Protein AF-A0AAD3CND1-F1 (afdb_monomer_lite)

Structure (mmCIF, N/CA/C/O backbone):
data_AF-A0AAD3CND1-F1
#
_entry.id   AF-A0AAD3CND1-F1
#
loop_
_atom_site.group_PDB
_atom_site.id
_atom_site.type_symbol
_atom_site.label_atom_id
_atom_site.label_alt_id
_atom_site.label_comp_id
_atom_site.label_asym_id
_atom_site.label_entity_id
_atom_site.label_seq_id
_atom_site.pdbx_PDB_ins_code
_atom_site.Cartn_x
_atom_site.Cartn_y
_atom_site.Cartn_z
_atom_site.occupancy
_atom_site.B_iso_or_equiv
_atom_site.auth_seq_id
_atom_site.auth_comp_id
_atom_site.auth_asym_id
_atom_site.auth_atom_id
_atom_site.pdbx_PDB_model_num
ATOM 1 N N . MET A 1 1 ? 19.844 -49.251 -27.988 1.00 46.94 1 MET A N 1
ATOM 2 C CA . MET A 1 1 ? 20.204 -47.955 -27.364 1.00 46.94 1 MET A CA 1
ATOM 3 C C . MET A 1 1 ? 20.723 -47.079 -28.499 1.00 46.94 1 MET A C 1
ATOM 5 O O . MET A 1 1 ? 21.615 -47.541 -29.181 1.00 46.94 1 MET A O 1
ATOM 9 N N . MET A 1 2 ? 20.175 -45.922 -28.856 1.00 39.72 2 MET A N 1
ATOM 10 C CA . MET A 1 2 ? 19.371 -44.959 -28.108 1.00 39.72 2 MET A CA 1
ATOM 11 C C . MET A 1 2 ? 18.283 -44.361 -29.015 1.00 39.72 2 MET A C 1
ATOM 13 O O . MET A 1 2 ? 18.534 -44.079 -30.182 1.00 39.72 2 MET A O 1
ATOM 17 N N . LEU A 1 3 ? 17.080 -44.184 -28.468 1.00 41.81 3 LEU A N 1
ATOM 18 C CA . LEU A 1 3 ? 16.028 -43.359 -29.059 1.00 41.81 3 LEU A CA 1
ATOM 19 C C . LEU A 1 3 ? 16.434 -41.897 -28.843 1.00 41.81 3 LEU A C 1
ATOM 21 O O . LEU A 1 3 ? 16.508 -41.459 -27.697 1.00 41.81 3 LEU A O 1
ATOM 25 N N . THR A 1 4 ? 16.716 -41.148 -29.905 1.00 45.75 4 THR A N 1
ATOM 26 C CA . THR A 1 4 ? 16.884 -39.695 -29.802 1.00 45.75 4 THR A CA 1
ATOM 27 C C . THR A 1 4 ? 15.494 -39.064 -29.705 1.00 45.75 4 THR A C 1
ATOM 29 O O . THR A 1 4 ? 14.694 -39.086 -30.639 1.00 45.75 4 THR A O 1
ATOM 32 N N . THR A 1 5 ? 15.148 -38.591 -28.512 1.00 45.66 5 THR A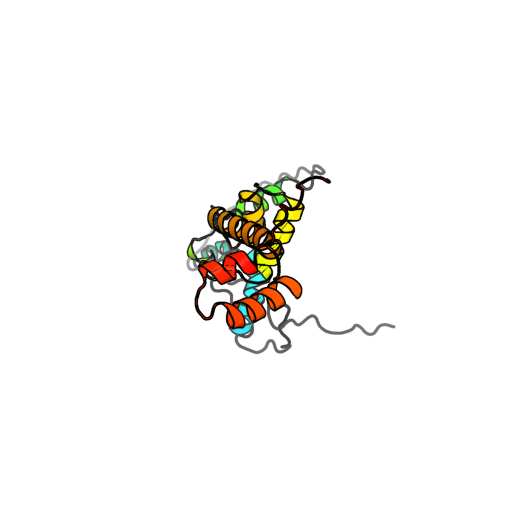 N 1
ATOM 33 C CA . THR A 1 5 ? 13.862 -37.960 -28.202 1.00 45.66 5 THR A CA 1
ATOM 34 C C . THR A 1 5 ? 13.741 -36.584 -28.871 1.00 45.66 5 THR A C 1
ATOM 36 O O . THR A 1 5 ? 14.704 -35.828 -28.931 1.00 45.66 5 THR A O 1
ATOM 39 N N . LYS A 1 6 ? 12.541 -36.292 -29.381 1.00 45.41 6 LYS A N 1
ATOM 40 C CA . LYS A 1 6 ? 12.131 -35.124 -30.181 1.00 45.41 6 LYS A CA 1
ATOM 41 C C . LYS A 1 6 ? 12.257 -33.751 -29.480 1.00 45.41 6 LYS A C 1
ATOM 43 O O . LYS A 1 6 ? 12.018 -33.662 -28.283 1.00 45.41 6 LYS A O 1
ATOM 48 N N . SER A 1 7 ? 12.348 -32.715 -30.333 1.00 51.03 7 SER A N 1
ATOM 49 C CA . SER A 1 7 ? 11.589 -31.440 -30.302 1.00 51.03 7 SER A CA 1
ATOM 50 C C . SER A 1 7 ? 12.088 -30.275 -29.433 1.00 51.03 7 SER A C 1
ATOM 52 O O . SER A 1 7 ? 11.617 -30.098 -28.314 1.00 51.03 7 SER A O 1
ATOM 54 N N . ASP A 1 8 ? 12.843 -29.362 -30.053 1.00 55.53 8 ASP A N 1
ATOM 55 C CA . ASP A 1 8 ? 12.935 -27.946 -29.645 1.00 55.53 8 ASP A CA 1
ATOM 56 C C . ASP A 1 8 ? 12.387 -26.994 -30.736 1.00 55.53 8 ASP A C 1
ATOM 58 O O . ASP A 1 8 ? 12.802 -25.840 -30.846 1.00 55.53 8 ASP A O 1
ATOM 62 N N . ASP A 1 9 ? 11.421 -27.452 -31.542 1.00 64.56 9 ASP A N 1
ATOM 63 C CA . ASP A 1 9 ? 10.745 -26.628 -32.556 1.00 64.56 9 ASP A CA 1
ATOM 64 C C . ASP A 1 9 ? 9.758 -25.658 -31.882 1.00 64.56 9 ASP A C 1
ATOM 66 O O . ASP A 1 9 ? 8.540 -25.850 -31.864 1.00 64.56 9 ASP A O 1
ATOM 70 N N . LYS A 1 10 ? 10.290 -24.612 -31.247 1.00 70.75 10 LYS A N 1
ATOM 71 C CA . LYS A 1 10 ? 9.479 -23.565 -30.618 1.00 70.75 10 LYS A CA 1
ATOM 72 C C . LYS A 1 10 ? 8.812 -22.698 -31.690 1.00 70.75 10 LYS A C 1
ATOM 74 O O . LYS A 1 10 ? 9.487 -22.088 -32.512 1.00 70.75 10 LYS A O 1
ATOM 79 N N . CYS A 1 11 ? 7.483 -22.570 -31.610 1.00 83.44 11 CYS A N 1
ATOM 80 C CA . CYS A 1 11 ? 6.643 -21.677 -32.429 1.00 83.44 11 CYS A CA 1
ATOM 81 C C . CYS A 1 11 ? 7.103 -20.210 -32.432 1.00 83.44 11 CYS A C 1
ATOM 83 O O . CYS A 1 11 ? 6.878 -19.492 -33.405 1.00 83.44 11 CYS A O 1
ATOM 85 N N . CYS A 1 12 ? 7.605 -19.721 -31.291 1.00 87.75 12 CYS A N 1
ATOM 86 C CA . CYS A 1 12 ? 7.894 -18.314 -31.047 1.00 87.75 12 CYS A CA 1
ATOM 87 C C . CYS A 1 12 ? 8.687 -18.091 -29.743 1.00 87.75 12 CYS A C 1
ATOM 89 O O . CYS A 1 12 ? 8.944 -19.036 -28.998 1.00 87.75 12 CYS A O 1
ATOM 91 N N . ASN A 1 13 ? 9.046 -16.837 -29.446 1.00 87.75 13 ASN A N 1
ATOM 92 C CA . ASN A 1 13 ? 9.842 -16.459 -28.272 1.00 87.75 13 ASN A CA 1
ATOM 93 C C . ASN A 1 13 ? 9.093 -16.565 -26.932 1.00 87.75 13 ASN A C 1
ATOM 95 O O . ASN A 1 13 ? 9.742 -16.685 -25.894 1.00 87.75 13 ASN A O 1
ATOM 99 N N . ASN A 1 14 ? 7.754 -16.598 -26.948 1.00 83.31 14 ASN A N 1
ATOM 100 C CA . ASN A 1 14 ? 6.962 -16.786 -25.735 1.00 83.31 14 ASN A CA 1
ATOM 101 C C . ASN A 1 14 ? 7.173 -18.189 -25.151 1.00 83.31 14 ASN A C 1
ATOM 103 O O . ASN A 1 14 ? 6.697 -19.178 -25.713 1.00 83.31 14 ASN A O 1
ATOM 107 N N . LYS A 1 15 ? 7.804 -18.265 -23.974 1.00 80.12 15 LYS A N 1
ATOM 108 C CA . LYS A 1 15 ? 8.068 -19.527 -23.254 1.00 80.12 15 LYS A CA 1
ATOM 109 C C . LYS A 1 15 ? 6.803 -20.294 -22.850 1.00 80.12 15 LYS A C 1
ATOM 111 O O . LYS A 1 15 ? 6.894 -21.479 -22.554 1.00 80.12 15 LYS A O 1
ATOM 116 N N . PHE A 1 16 ? 5.646 -19.634 -22.859 1.00 82.38 16 PHE A N 1
ATOM 117 C CA . PHE A 1 16 ? 4.340 -20.219 -22.549 1.00 82.38 16 PHE A CA 1
ATOM 118 C C . PHE A 1 16 ? 3.488 -20.476 -23.806 1.00 82.38 16 PHE A C 1
ATOM 120 O O . PHE A 1 16 ? 2.292 -20.750 -23.703 1.00 82.38 16 PHE A O 1
ATOM 127 N N . CYS A 1 17 ? 4.062 -20.351 -25.011 1.00 83.69 17 CYS A N 1
ATOM 128 C CA . CYS A 1 17 ? 3.380 -20.727 -26.249 1.00 83.69 17 CYS A CA 1
ATOM 129 C C . CYS A 1 17 ? 3.264 -22.252 -26.335 1.00 83.69 17 CYS A C 1
ATOM 131 O O . CYS A 1 17 ? 4.265 -22.954 -26.430 1.00 83.69 17 CYS A O 1
ATOM 133 N N . ASN A 1 18 ? 2.028 -22.750 -26.382 1.00 82.25 18 ASN A N 1
ATOM 134 C CA . ASN A 1 18 ? 1.728 -24.173 -26.577 1.00 82.25 18 ASN A CA 1
ATOM 135 C C . ASN A 1 18 ? 1.552 -24.554 -28.059 1.00 82.25 18 ASN A C 1
ATOM 137 O O . ASN A 1 18 ? 1.089 -25.652 -28.360 1.00 82.25 18 ASN A O 1
ATOM 141 N N . LYS A 1 19 ? 1.848 -23.642 -28.998 1.00 80.44 19 LYS A N 1
ATOM 142 C CA . LYS A 1 19 ? 1.794 -23.953 -30.431 1.00 80.44 19 LYS A CA 1
ATOM 143 C C . LYS A 1 19 ? 3.099 -24.624 -30.851 1.00 80.44 19 LYS A C 1
ATOM 145 O O . LYS A 1 19 ? 4.169 -24.249 -30.394 1.00 80.44 19 LYS A O 1
ATOM 150 N N . THR A 1 20 ? 3.001 -25.578 -31.761 1.00 74.44 20 THR A N 1
ATOM 151 C CA . THR A 1 20 ? 4.152 -26.269 -32.366 1.00 74.44 20 THR A CA 1
ATOM 152 C C . THR A 1 20 ? 4.232 -26.037 -33.875 1.00 74.44 20 THR A C 1
ATOM 154 O O . THR A 1 20 ? 5.170 -26.481 -34.523 1.00 74.44 20 THR A O 1
ATOM 157 N N . ASP A 1 21 ? 3.249 -25.330 -34.438 1.00 73.00 21 ASP A N 1
ATOM 158 C CA . ASP A 1 21 ? 3.180 -25.002 -35.857 1.00 73.00 21 ASP A CA 1
ATOM 159 C C . ASP A 1 21 ? 3.961 -23.713 -36.158 1.00 73.00 21 ASP A C 1
ATOM 161 O O . ASP A 1 21 ? 3.673 -22.649 -35.598 1.00 73.00 21 ASP A O 1
ATOM 165 N N . THR A 1 22 ? 4.956 -23.820 -37.040 1.00 69.25 22 THR A N 1
ATOM 166 C CA . THR A 1 22 ? 5.823 -22.725 -37.506 1.00 69.25 22 THR A CA 1
ATOM 167 C C . THR A 1 22 ? 5.409 -22.180 -38.877 1.00 69.25 22 THR A C 1
ATOM 169 O O . THR A 1 22 ? 6.046 -21.262 -39.386 1.00 69.25 22 THR A O 1
ATOM 172 N N . THR A 1 23 ? 4.332 -22.696 -39.483 1.00 69.38 23 THR A N 1
ATOM 173 C CA . THR A 1 23 ? 3.933 -22.354 -40.863 1.00 69.38 23 THR A CA 1
ATOM 174 C C . THR A 1 23 ? 3.114 -21.059 -40.994 1.00 69.38 23 THR A C 1
ATOM 176 O O . THR A 1 23 ? 2.797 -20.628 -42.102 1.00 69.38 23 THR A O 1
ATOM 179 N N . GLY A 1 24 ? 2.786 -20.402 -39.875 1.00 69.38 24 GLY A N 1
ATOM 180 C CA . GLY A 1 24 ? 1.960 -19.190 -39.832 1.00 69.38 24 GLY A CA 1
ATOM 181 C C . GLY A 1 24 ? 2.730 -17.864 -39.905 1.00 69.38 24 GLY A C 1
ATOM 182 O O . GLY A 1 24 ? 3.931 -17.787 -39.662 1.00 69.38 24 GLY A O 1
ATOM 183 N N . LYS A 1 25 ? 2.007 -16.768 -40.183 1.00 76.38 25 LYS A N 1
ATOM 184 C CA . LYS A 1 25 ? 2.560 -15.403 -40.147 1.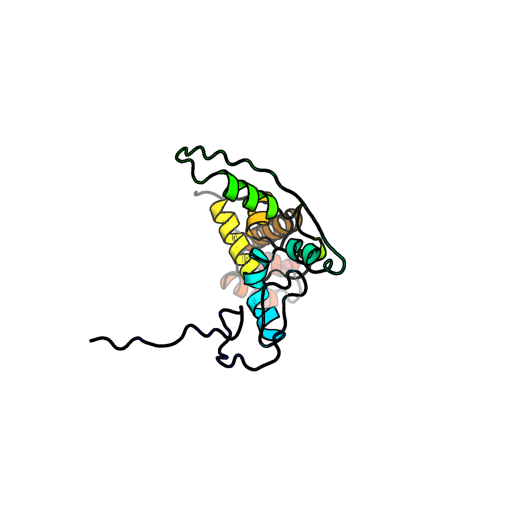00 76.38 25 LYS A CA 1
ATOM 185 C C . LYS A 1 25 ? 3.041 -15.053 -38.733 1.00 76.38 25 LYS A C 1
ATOM 187 O O . LYS A 1 25 ? 2.240 -14.988 -37.799 1.00 76.38 25 LYS A O 1
ATOM 192 N N . LEU A 1 26 ? 4.336 -14.775 -38.605 1.00 78.19 26 LEU A N 1
ATOM 193 C CA . LEU A 1 26 ? 4.966 -14.353 -37.358 1.00 78.19 26 LEU A CA 1
ATOM 194 C C . LEU A 1 26 ? 4.917 -12.828 -37.210 1.00 78.19 26 LEU A C 1
ATOM 196 O O . LEU A 1 26 ? 5.183 -12.073 -38.144 1.00 78.19 26 LEU A O 1
ATOM 200 N N . TRP A 1 27 ? 4.569 -12.386 -36.010 1.00 82.44 27 TRP A N 1
ATOM 201 C CA . TRP A 1 27 ? 4.626 -11.001 -35.560 1.00 82.44 27 TRP A CA 1
ATOM 202 C C . TRP A 1 27 ? 5.935 -10.789 -34.820 1.00 82.44 27 TRP A C 1
ATOM 204 O O . TRP A 1 27 ? 6.369 -11.681 -34.107 1.00 82.44 27 TRP A O 1
ATOM 214 N N . HIS A 1 28 ? 6.559 -9.626 -34.932 1.00 86.56 28 HIS A N 1
ATOM 215 C CA . HIS A 1 28 ? 7.784 -9.336 -34.192 1.00 86.56 28 HIS A CA 1
ATOM 216 C C . HIS A 1 28 ? 7.583 -8.185 -33.210 1.00 86.56 28 HIS A C 1
ATOM 218 O O . HIS A 1 28 ? 6.680 -7.355 -33.357 1.00 86.56 28 HIS A O 1
ATOM 224 N N . CYS A 1 29 ? 8.459 -8.111 -32.211 1.00 86.81 29 CYS A N 1
ATOM 225 C CA . CYS A 1 29 ? 8.534 -6.950 -31.337 1.00 86.81 29 CYS A CA 1
ATOM 226 C C . CYS A 1 29 ? 8.752 -5.685 -32.178 1.00 86.81 29 CYS A C 1
ATOM 228 O O . CYS A 1 29 ? 9.723 -5.596 -32.923 1.00 86.81 29 CYS A O 1
ATOM 230 N N . SER A 1 30 ? 7.870 -4.693 -32.058 1.00 80.69 30 SER A N 1
ATOM 231 C CA . SER A 1 30 ? 7.983 -3.427 -32.796 1.00 80.69 30 SER A CA 1
ATOM 232 C C . SER A 1 30 ? 9.170 -2.568 -32.346 1.00 80.69 30 SER A C 1
ATOM 234 O O . SER A 1 30 ? 9.580 -1.668 -33.072 1.00 80.69 30 SER A O 1
ATOM 236 N N . GLY A 1 31 ? 9.722 -2.839 -31.158 1.00 79.44 31 GLY A N 1
ATOM 237 C CA . GLY A 1 31 ? 10.884 -2.133 -30.623 1.00 79.44 31 GLY A CA 1
ATOM 238 C C . GLY A 1 31 ? 12.220 -2.679 -31.124 1.00 79.44 31 GLY A C 1
ATOM 239 O O . GLY A 1 31 ? 13.086 -1.896 -31.495 1.00 79.44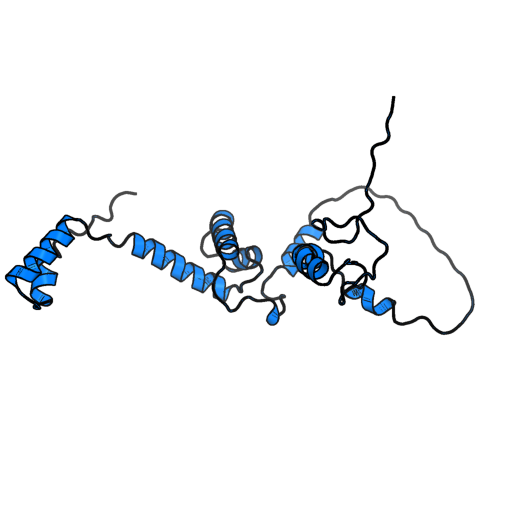 31 GLY A O 1
ATOM 240 N N . CYS A 1 32 ? 12.401 -4.003 -31.123 1.00 85.81 32 CYS A N 1
ATOM 241 C CA . CYS A 1 32 ? 13.697 -4.628 -31.416 1.00 85.81 32 CYS A CA 1
ATOM 242 C C . CYS A 1 32 ? 13.715 -5.509 -32.672 1.00 85.81 32 CYS A C 1
ATOM 244 O O . CYS A 1 32 ? 14.797 -5.867 -33.112 1.00 85.81 32 CYS A O 1
ATOM 246 N N . TYR A 1 33 ? 12.557 -5.887 -33.230 1.00 84.75 33 TYR A N 1
ATOM 247 C CA . TYR A 1 33 ? 12.390 -6.795 -34.382 1.00 84.75 33 TYR A CA 1
ATOM 248 C C . TYR A 1 33 ? 13.006 -8.206 -34.242 1.00 84.75 33 TYR A C 1
ATOM 250 O O . TYR A 1 33 ? 12.749 -9.057 -35.083 1.00 84.75 33 TYR A O 1
ATOM 258 N N . ASN A 1 34 ? 13.740 -8.494 -33.163 1.00 82.50 34 ASN A N 1
ATOM 259 C CA . ASN A 1 34 ? 14.479 -9.749 -32.971 1.00 82.50 34 ASN A CA 1
ATOM 260 C C . ASN A 1 34 ? 13.700 -10.853 -32.253 1.00 82.50 34 ASN A C 1
ATOM 262 O O . ASN A 1 34 ? 14.113 -12.011 -32.271 1.00 82.50 34 ASN A O 1
ATOM 266 N N . ALA A 1 35 ? 12.604 -10.501 -31.585 1.00 86.50 35 ALA A N 1
ATOM 267 C CA . ALA A 1 35 ? 11.710 -11.473 -30.972 1.00 86.50 35 ALA A CA 1
ATOM 268 C C . ALA A 1 35 ? 10.463 -11.647 -31.835 1.00 86.50 35 ALA A C 1
ATOM 270 O O . ALA A 1 35 ? 9.841 -10.654 -32.218 1.00 86.50 35 ALA A O 1
ATOM 271 N N . TRP A 1 36 ? 10.108 -12.904 -32.093 1.00 89.62 36 TRP A N 1
ATOM 272 C CA . TRP A 1 36 ? 9.048 -13.349 -32.990 1.00 89.62 36 TRP A CA 1
ATOM 273 C C . TRP A 1 36 ? 7.940 -14.037 -32.192 1.00 89.62 36 TRP A C 1
ATOM 275 O O . TRP A 1 36 ? 8.198 -14.717 -31.201 1.00 89.62 36 TRP A O 1
ATOM 285 N N . TYR A 1 37 ? 6.698 -13.880 -32.635 1.00 89.50 37 TYR A N 1
ATOM 286 C CA . TYR A 1 37 ? 5.475 -14.247 -31.932 1.00 89.50 37 TYR A CA 1
ATOM 287 C C . TYR A 1 37 ? 4.446 -14.789 -32.918 1.00 89.50 37 TYR A C 1
ATOM 289 O O . TYR A 1 37 ? 4.100 -14.143 -33.902 1.00 89.50 37 TYR A O 1
ATOM 297 N N . CYS A 1 38 ? 3.866 -15.950 -32.627 1.00 88.38 38 CYS A N 1
ATOM 298 C CA . CYS A 1 38 ? 2.806 -16.531 -33.457 1.00 88.38 38 CYS A CA 1
ATOM 299 C C . CYS A 1 38 ? 1.438 -15.828 -33.291 1.00 88.38 38 CYS A C 1
ATOM 301 O O . CYS A 1 38 ? 0.429 -16.295 -33.819 1.00 88.38 38 CYS A O 1
ATOM 303 N N . SER A 1 39 ? 1.362 -14.778 -32.463 1.00 85.81 39 SER A N 1
ATOM 304 C CA . SER A 1 39 ? 0.183 -13.930 -32.236 1.00 85.81 39 SER A CA 1
ATOM 305 C C . SER A 1 39 ? 0.562 -12.677 -31.441 1.00 85.81 39 SER A C 1
ATOM 307 O O . SER A 1 39 ? 1.556 -12.680 -30.711 1.00 85.81 39 SER A O 1
ATOM 309 N N . THR A 1 40 ? -0.277 -11.645 -31.505 1.00 80.69 40 THR A N 1
ATOM 310 C CA . THR A 1 40 ? -0.179 -10.459 -30.639 1.00 80.69 40 THR A CA 1
ATOM 311 C C . THR A 1 40 ? -0.296 -10.803 -29.153 1.00 80.69 40 THR A C 1
ATOM 313 O O . THR A 1 40 ? 0.318 -10.142 -28.322 1.00 80.69 40 THR A O 1
ATOM 316 N N . ASP A 1 41 ? -1.034 -11.856 -28.800 1.00 83.06 41 ASP A N 1
ATOM 317 C CA . ASP A 1 41 ? -1.171 -12.294 -27.406 1.00 83.06 41 ASP A CA 1
ATOM 318 C C . ASP A 1 41 ? 0.109 -12.958 -26.892 1.00 83.06 41 ASP A C 1
ATOM 320 O O . ASP A 1 41 ? 0.515 -12.726 -25.757 1.00 83.06 41 ASP A O 1
ATOM 324 N N . CYS A 1 42 ? 0.818 -13.707 -27.744 1.00 88.12 42 CYS A N 1
ATOM 325 C CA . CYS A 1 42 ? 2.135 -14.239 -27.389 1.00 88.12 42 CYS A CA 1
ATOM 326 C C . CYS A 1 42 ? 3.168 -13.129 -27.180 1.00 88.12 42 CYS A C 1
ATOM 328 O O . CYS A 1 42 ? 3.975 -13.239 -26.265 1.00 88.12 42 CYS A O 1
ATOM 330 N N . GLN A 1 43 ? 3.104 -12.050 -27.963 1.00 87.44 43 GLN A N 1
ATOM 331 C CA . GLN A 1 43 ? 3.946 -10.871 -27.753 1.00 87.44 43 GLN A CA 1
ATOM 332 C C . GLN A 1 43 ? 3.658 -10.193 -26.408 1.00 87.44 43 GLN A C 1
ATOM 334 O O . GLN A 1 43 ? 4.588 -9.824 -25.700 1.00 87.44 43 GLN A O 1
ATOM 339 N N . LYS A 1 44 ? 2.380 -10.032 -26.042 1.00 82.75 44 LYS A N 1
ATOM 340 C CA . LYS A 1 44 ? 1.978 -9.412 -24.769 1.00 82.75 44 LYS A CA 1
ATOM 341 C C . LYS A 1 44 ? 2.351 -10.265 -23.560 1.00 82.75 44 LYS A C 1
ATOM 343 O O . LYS A 1 44 ? 2.820 -9.725 -22.566 1.00 82.75 44 LYS A O 1
ATOM 348 N N . ASN A 1 45 ? 2.162 -11.578 -23.650 1.00 81.06 45 ASN A N 1
ATOM 349 C CA . ASN A 1 45 ? 2.461 -12.489 -22.547 1.00 81.06 45 ASN A CA 1
ATOM 350 C C . ASN A 1 45 ? 3.968 -12.648 -22.332 1.00 81.06 45 ASN A C 1
ATOM 352 O O . ASN A 1 45 ? 4.423 -12.681 -21.192 1.00 81.06 45 ASN A O 1
ATOM 356 N N . ASP A 1 46 ? 4.750 -12.692 -23.412 1.00 83.81 46 ASP A N 1
ATOM 357 C CA . ASP A 1 46 ? 6.208 -12.722 -23.305 1.00 83.81 46 ASP A CA 1
ATOM 358 C C . ASP A 1 46 ? 6.794 -11.361 -22.917 1.00 83.81 46 ASP A C 1
ATOM 360 O O . ASP A 1 46 ? 7.902 -11.310 -22.395 1.00 83.81 46 ASP A O 1
ATOM 364 N N . TRP A 1 47 ? 6.059 -10.255 -23.114 1.00 79.06 47 TRP A N 1
ATOM 365 C CA . TRP A 1 47 ? 6.549 -8.889 -22.892 1.00 79.06 47 TRP A CA 1
ATOM 366 C C . TRP A 1 47 ? 7.200 -8.698 -21.522 1.00 79.06 47 TRP A C 1
ATOM 368 O O . TRP A 1 47 ? 8.252 -8.072 -21.437 1.00 79.06 47 TRP A O 1
ATOM 378 N N . TYR A 1 48 ? 6.626 -9.281 -20.468 1.00 68.75 48 TYR A N 1
ATOM 379 C CA . TYR A 1 48 ? 7.168 -9.185 -19.112 1.00 68.75 48 TYR A CA 1
ATOM 380 C C . TYR A 1 48 ? 8.613 -9.710 -19.011 1.00 68.75 48 TYR A C 1
ATOM 382 O O . TYR A 1 48 ? 9.445 -9.110 -18.334 1.00 68.75 48 TYR A O 1
ATOM 390 N N . TYR A 1 49 ? 8.931 -10.787 -19.733 1.00 73.00 49 TYR A N 1
ATOM 391 C CA . TYR A 1 49 ? 10.258 -11.408 -19.748 1.00 73.00 49 TYR A CA 1
ATOM 392 C C . TYR A 1 49 ? 11.148 -10.852 -20.863 1.00 73.00 49 TYR A C 1
ATOM 394 O O . TYR A 1 49 ? 12.342 -10.631 -20.661 1.00 73.00 49 TYR A O 1
ATOM 402 N N . HIS A 1 50 ? 10.566 -10.584 -22.031 1.00 82.81 50 HIS A N 1
ATOM 403 C CA . HIS A 1 50 ? 11.256 -10.007 -23.173 1.00 82.81 50 HIS A CA 1
ATOM 404 C C . HIS A 1 50 ? 11.759 -8.592 -22.884 1.00 82.81 50 HIS A C 1
ATOM 406 O O . HIS A 1 50 ? 12.842 -8.241 -23.337 1.00 82.81 50 HIS A O 1
ATOM 412 N N . MET A 1 51 ? 11.025 -7.786 -22.107 1.00 74.12 51 MET A N 1
ATOM 413 C CA . MET A 1 51 ? 11.387 -6.399 -21.789 1.00 74.12 51 MET A CA 1
ATOM 414 C C . MET A 1 51 ? 12.807 -6.271 -21.217 1.00 74.12 51 MET A C 1
ATOM 416 O O . MET A 1 51 ? 13.499 -5.310 -21.539 1.00 74.12 51 MET A O 1
ATOM 420 N N . CYS A 1 52 ? 13.270 -7.253 -20.439 1.00 61.72 52 CYS A N 1
ATOM 421 C CA . CYS A 1 52 ? 14.609 -7.257 -19.842 1.00 61.72 52 CYS A CA 1
ATOM 422 C C . CYS A 1 52 ? 15.742 -7.519 -20.850 1.00 61.72 52 CYS A C 1
ATOM 424 O O . CYS A 1 52 ? 16.896 -7.228 -20.556 1.00 61.72 52 CYS A O 1
ATOM 426 N N . VAL A 1 53 ? 15.424 -8.061 -22.027 1.00 72.81 53 VAL A N 1
ATOM 427 C CA . VAL A 1 53 ? 16.383 -8.386 -23.101 1.00 72.81 53 VAL A CA 1
ATOM 428 C C . VAL A 1 53 ? 16.041 -7.685 -24.423 1.00 72.81 53 VAL A C 1
ATOM 430 O O . VAL A 1 53 ? 16.663 -7.937 -25.454 1.00 72.81 53 VAL A O 1
ATOM 433 N N . CYS A 1 54 ? 15.031 -6.810 -24.417 1.00 79.56 54 CYS A N 1
ATOM 434 C CA . CYS A 1 54 ? 14.550 -6.090 -25.588 1.00 79.56 54 CYS A CA 1
ATOM 435 C C . CYS A 1 54 ? 15.476 -4.907 -25.886 1.00 79.56 54 CYS A C 1
ATOM 437 O O . CYS A 1 54 ? 15.244 -3.784 -25.435 1.00 79.56 54 CYS A O 1
ATOM 439 N N . ASP A 1 55 ? 16.529 -5.151 -26.665 1.00 74.12 55 ASP A N 1
ATOM 440 C CA . ASP A 1 55 ? 17.416 -4.083 -27.118 1.00 74.12 55 ASP A CA 1
ATOM 441 C C . ASP A 1 55 ? 16.819 -3.348 -28.330 1.00 74.12 55 ASP A C 1
ATOM 443 O O . ASP A 1 55 ? 16.922 -3.779 -29.483 1.00 74.12 55 ASP A O 1
ATOM 447 N N . LYS A 1 56 ? 16.177 -2.203 -28.069 1.00 64.06 56 LYS A N 1
ATOM 448 C CA . LYS A 1 56 ? 15.619 -1.321 -29.109 1.00 64.06 56 LYS A CA 1
ATOM 449 C C . LYS A 1 56 ? 16.691 -0.755 -30.057 1.00 64.06 56 LYS A C 1
ATOM 451 O O . LYS A 1 56 ? 16.335 -0.254 -31.127 1.00 64.06 56 LYS A O 1
ATOM 456 N N . LYS A 1 57 ? 17.987 -0.834 -29.712 1.00 52.12 57 LYS A N 1
ATOM 457 C CA . LYS A 1 57 ? 19.086 -0.276 -30.521 1.00 52.12 57 LYS A CA 1
ATOM 458 C C . LYS A 1 57 ? 19.364 -1.052 -31.810 1.00 52.12 57 LYS A C 1
ATOM 460 O O . LYS A 1 57 ? 20.006 -0.507 -32.702 1.00 52.12 57 LYS A O 1
ATOM 465 N N . LEU A 1 58 ? 18.826 -2.265 -31.966 1.00 52.44 58 LEU A N 1
ATOM 466 C CA . LEU A 1 58 ? 18.960 -3.045 -33.204 1.00 52.44 58 LEU A CA 1
ATOM 467 C C . LEU A 1 58 ? 17.984 -2.606 -34.314 1.00 52.44 58 LEU A C 1
ATOM 469 O O . LEU A 1 58 ? 18.198 -2.940 -35.477 1.00 52.44 58 LEU A O 1
ATOM 473 N N . SER A 1 59 ? 16.967 -1.791 -34.003 1.00 49.47 59 SER A N 1
ATOM 474 C CA . SER A 1 59 ? 16.023 -1.283 -35.017 1.00 49.47 59 SER A CA 1
ATOM 475 C C . SER A 1 59 ? 16.605 -0.201 -35.936 1.00 49.47 59 SER A C 1
ATOM 477 O O . SER A 1 59 ? 16.102 -0.014 -37.044 1.00 49.47 59 SER A O 1
ATOM 479 N N . ASN A 1 60 ? 17.688 0.470 -35.528 1.00 43.00 60 ASN A N 1
ATOM 480 C CA . ASN A 1 60 ? 18.308 1.522 -36.338 1.00 43.00 60 ASN A CA 1
ATOM 481 C C . ASN A 1 60 ? 19.261 0.991 -37.419 1.00 43.00 60 ASN A C 1
ATOM 483 O O . ASN A 1 60 ? 19.593 1.742 -38.324 1.00 43.00 60 ASN A O 1
ATOM 487 N N . ASN A 1 61 ? 19.647 -0.290 -37.383 1.00 41.88 61 ASN A N 1
ATOM 488 C CA . ASN A 1 61 ? 20.550 -0.878 -38.384 1.00 41.88 61 ASN A CA 1
ATOM 489 C C . ASN A 1 61 ? 19.847 -1.756 -39.433 1.00 41.88 61 ASN A C 1
ATOM 491 O O . ASN A 1 61 ? 20.507 -2.293 -40.313 1.00 41.88 61 ASN A O 1
ATOM 495 N N . PHE A 1 62 ? 18.517 -1.889 -39.389 1.00 41.62 62 PHE A N 1
ATOM 496 C CA . PHE A 1 62 ? 17.754 -2.643 -40.400 1.00 41.62 62 PHE A CA 1
ATOM 497 C C . PHE A 1 62 ? 17.016 -1.758 -41.417 1.00 41.62 62 PHE A C 1
ATOM 499 O O . PHE A 1 62 ? 16.265 -2.269 -42.246 1.00 41.62 62 PHE A O 1
ATOM 506 N N . LYS A 1 63 ? 17.223 -0.433 -41.376 1.00 40.31 63 LYS A N 1
ATOM 507 C CA . LYS A 1 63 ? 16.619 0.520 -42.323 1.00 40.31 63 LYS A CA 1
ATOM 508 C C . LYS A 1 63 ? 17.587 1.176 -43.306 1.00 40.31 63 LYS A C 1
ATOM 510 O O . LYS A 1 63 ? 17.154 2.058 -44.036 1.00 40.31 63 LYS A O 1
ATOM 515 N N . GLU A 1 64 ? 18.828 0.715 -43.412 1.00 35.47 64 GLU A N 1
ATOM 516 C CA . GLU A 1 64 ? 19.733 1.171 -44.470 1.00 35.47 64 GLU A CA 1
ATOM 517 C C . GLU A 1 64 ? 20.504 -0.009 -45.055 1.00 35.47 64 GLU A C 1
ATOM 519 O O . GLU A 1 64 ? 21.527 -0.434 -44.538 1.00 35.47 64 GLU A O 1
ATOM 524 N N . ASN A 1 65 ? 19.976 -0.557 -46.147 1.00 32.03 65 ASN A N 1
ATOM 525 C CA . ASN A 1 65 ? 20.797 -1.129 -47.203 1.00 32.03 65 ASN A CA 1
ATOM 526 C C . ASN A 1 65 ? 20.028 -1.019 -48.516 1.00 32.03 65 ASN A C 1
ATOM 528 O O . ASN A 1 65 ? 19.159 -1.834 -48.808 1.00 32.03 65 ASN A O 1
ATOM 532 N N . ASN A 1 66 ? 20.351 0.019 -49.282 1.00 32.84 66 ASN A N 1
ATOM 533 C CA . ASN A 1 66 ? 20.255 0.016 -50.737 1.00 32.84 66 ASN A CA 1
ATOM 534 C C . ASN A 1 66 ? 21.240 1.058 -51.286 1.00 32.84 66 ASN A C 1
ATOM 536 O O . ASN A 1 66 ? 20.923 2.244 -51.310 1.00 32.84 66 ASN A O 1
ATOM 540 N N . GLY A 1 67 ? 22.412 0.601 -51.746 1.00 28.56 67 GLY A N 1
ATOM 541 C CA . GLY A 1 67 ? 23.241 1.369 -52.682 1.00 28.56 67 GLY A CA 1
ATOM 542 C C . GLY A 1 67 ? 24.763 1.277 -52.518 1.00 28.56 67 GLY A C 1
ATOM 543 O O . GLY A 1 67 ? 25.360 2.193 -51.981 1.00 28.56 67 GLY A O 1
ATOM 544 N N . ASN A 1 68 ? 25.348 0.239 -53.127 1.00 26.67 68 ASN A N 1
ATOM 545 C CA . ASN A 1 68 ? 26.617 0.234 -53.880 1.00 26.67 68 ASN A CA 1
ATOM 546 C C . ASN A 1 68 ? 28.019 0.349 -53.214 1.00 26.67 68 ASN A C 1
ATOM 548 O O . ASN A 1 68 ? 28.440 1.401 -52.757 1.00 26.67 68 ASN A O 1
ATOM 552 N N . THR A 1 69 ? 28.752 -0.770 -53.364 1.00 29.17 69 THR A N 1
ATOM 553 C CA . THR A 1 69 ? 30.102 -0.962 -53.963 1.00 29.17 69 THR A CA 1
ATOM 554 C C . THR A 1 69 ? 31.370 -0.298 -53.400 1.00 29.17 69 THR A C 1
ATOM 556 O O . THR A 1 69 ? 31.531 0.913 -53.437 1.00 29.17 69 THR A O 1
ATOM 559 N N . GLU A 1 70 ? 32.325 -1.207 -53.139 1.00 29.55 70 GLU A N 1
ATOM 560 C CA . GLU A 1 70 ? 33.767 -1.174 -53.458 1.00 29.55 70 GLU A CA 1
ATOM 561 C C . GLU A 1 70 ? 34.807 -0.658 -52.433 1.00 29.55 70 GLU A C 1
ATOM 563 O O . GLU A 1 70 ? 34.867 0.504 -52.058 1.00 29.55 70 GLU A O 1
ATOM 568 N N . GLU A 1 71 ? 35.692 -1.616 -52.114 1.00 26.56 71 GLU A N 1
ATOM 569 C CA . GLU A 1 71 ? 37.145 -1.538 -51.898 1.00 26.56 71 GLU A CA 1
ATOM 570 C C . GLU A 1 71 ? 37.797 -1.218 -50.531 1.00 26.56 71 GLU A C 1
ATOM 572 O O . GLU A 1 71 ? 37.632 -0.179 -49.906 1.00 26.56 71 GLU A O 1
ATOM 577 N N . ALA A 1 72 ? 38.709 -2.153 -50.214 1.00 28.30 72 ALA A N 1
ATOM 578 C CA . ALA A 1 72 ? 40.025 -1.994 -49.594 1.00 28.30 72 ALA A CA 1
ATOM 579 C C . ALA A 1 72 ? 40.164 -1.959 -48.053 1.00 28.30 72 ALA A C 1
ATOM 581 O O . ALA A 1 72 ? 40.122 -0.930 -47.393 1.00 28.30 72 ALA A O 1
ATOM 582 N N . SER A 1 73 ? 40.498 -3.144 -47.524 1.00 32.84 73 SER A N 1
ATOM 583 C CA . SER A 1 73 ? 41.799 -3.454 -46.897 1.00 32.84 73 SER A CA 1
ATOM 584 C C . SER A 1 73 ? 42.378 -2.494 -45.840 1.00 32.84 73 SER A C 1
ATOM 586 O O . SER A 1 73 ? 42.962 -1.482 -46.198 1.00 32.84 73 SER A O 1
ATOM 588 N N . GLN A 1 74 ? 42.436 -2.926 -44.569 1.00 31.23 74 GLN A N 1
ATOM 589 C CA . GLN A 1 74 ? 43.691 -3.311 -43.874 1.00 31.23 74 GLN A CA 1
ATOM 590 C C . GLN A 1 74 ? 43.512 -3.538 -42.356 1.00 31.23 74 GLN A C 1
ATOM 592 O O . GLN A 1 74 ? 43.198 -2.634 -41.594 1.00 31.23 74 GLN A O 1
ATOM 597 N N . SER A 1 75 ? 43.789 -4.785 -41.957 1.00 31.12 75 SER A N 1
ATOM 598 C CA . SER A 1 75 ? 44.419 -5.292 -40.721 1.00 31.12 75 SER A CA 1
ATOM 599 C C . SER A 1 75 ? 44.587 -4.377 -39.490 1.00 31.12 75 SER A C 1
ATOM 601 O O . SER A 1 75 ? 45.253 -3.344 -39.577 1.00 31.12 75 SER A O 1
ATOM 603 N N . LYS A 1 76 ? 44.281 -4.917 -38.299 1.00 36.19 76 LYS A N 1
ATOM 604 C CA . LYS A 1 76 ? 45.305 -5.503 -37.402 1.00 36.19 76 LYS A CA 1
ATOM 605 C C . LYS A 1 76 ? 44.679 -6.155 -36.167 1.00 36.19 76 LYS A C 1
ATOM 607 O O . LYS A 1 76 ? 44.067 -5.497 -35.334 1.00 36.19 76 LYS A O 1
ATOM 612 N N . GLU A 1 77 ? 44.901 -7.460 -36.075 1.00 34.31 77 GLU A N 1
ATOM 613 C CA . GLU A 1 77 ? 44.849 -8.253 -34.854 1.00 34.31 77 GLU A CA 1
ATOM 614 C C . GLU A 1 77 ? 45.928 -7.779 -33.875 1.00 34.31 77 GLU A C 1
ATOM 616 O O . GLU A 1 77 ? 47.085 -7.612 -34.261 1.00 34.31 77 GLU A O 1
ATOM 621 N N . THR A 1 78 ? 45.578 -7.680 -32.596 1.00 26.97 78 THR A N 1
ATOM 622 C CA . THR A 1 78 ? 46.476 -8.075 -31.508 1.00 26.97 78 THR A CA 1
ATOM 623 C C . THR A 1 78 ? 45.651 -8.761 -30.422 1.00 26.97 78 THR A C 1
ATOM 625 O O . THR A 1 78 ? 44.941 -8.126 -29.647 1.00 26.97 78 THR A O 1
ATOM 628 N N . ASN A 1 79 ? 45.753 -10.090 -30.370 1.00 31.06 79 ASN A N 1
ATOM 629 C CA . ASN A 1 79 ? 45.374 -10.861 -29.194 1.00 31.06 79 ASN A CA 1
ATOM 630 C C . ASN A 1 79 ? 46.357 -10.542 -28.065 1.00 31.06 79 ASN A C 1
ATOM 632 O O . ASN A 1 79 ? 47.573 -10.628 -28.247 1.00 31.06 79 ASN A O 1
ATOM 636 N N . LYS A 1 80 ? 45.827 -10.233 -26.884 1.00 33.75 80 LYS A N 1
ATOM 637 C CA . LYS A 1 80 ? 46.542 -10.436 -25.629 1.00 33.75 80 LYS A CA 1
ATOM 638 C C . LYS A 1 80 ? 45.565 -11.058 -24.643 1.00 33.75 80 LYS A C 1
ATOM 640 O O . LYS A 1 80 ? 44.616 -10.414 -24.208 1.00 33.75 80 LYS A O 1
ATOM 645 N N . GLU A 1 81 ? 45.773 -12.342 -24.388 1.00 35.75 81 GLU A N 1
ATOM 646 C CA . GLU A 1 81 ? 45.147 -13.063 -23.290 1.00 35.75 81 GLU A CA 1
ATOM 647 C C . GLU A 1 81 ? 45.570 -12.404 -21.975 1.00 35.75 81 GLU A C 1
ATOM 649 O O . GLU A 1 81 ? 46.761 -12.176 -21.765 1.00 35.75 81 GLU A O 1
ATOM 654 N N . ASP A 1 82 ? 44.613 -12.111 -21.094 1.00 30.48 82 ASP A N 1
ATOM 655 C CA . ASP A 1 82 ? 44.891 -12.128 -19.663 1.00 30.48 82 ASP A CA 1
ATOM 656 C C . ASP A 1 82 ? 43.632 -12.426 -18.841 1.00 30.48 82 ASP A C 1
ATOM 658 O O . ASP A 1 82 ? 42.506 -12.035 -19.155 1.00 30.48 82 ASP A O 1
ATOM 662 N N . VAL A 1 83 ? 43.869 -13.206 -17.798 1.00 36.78 83 VAL A N 1
ATOM 663 C CA . VAL A 1 83 ? 42.920 -13.957 -16.981 1.00 36.78 83 VAL A CA 1
ATOM 664 C C . VAL A 1 83 ? 42.221 -13.071 -15.938 1.00 36.78 83 VAL A C 1
ATOM 666 O O . VAL A 1 83 ? 42.870 -12.408 -15.140 1.00 36.78 83 VAL A O 1
ATOM 669 N N . GLY A 1 84 ? 40.885 -13.165 -15.881 1.00 37.50 84 GLY A N 1
ATOM 670 C CA . GLY A 1 84 ? 40.072 -13.110 -14.656 1.00 37.50 84 GLY A CA 1
ATOM 671 C C . GLY A 1 84 ? 39.908 -11.776 -13.906 1.00 37.50 84 GLY A C 1
ATOM 672 O O . GLY A 1 84 ? 40.760 -11.387 -13.114 1.00 37.50 84 GLY A O 1
ATOM 673 N N . LYS A 1 85 ? 38.700 -11.193 -13.975 1.00 33.06 85 LYS A N 1
ATOM 674 C CA . LYS A 1 85 ? 38.009 -10.609 -12.803 1.00 33.06 85 LYS A CA 1
ATOM 675 C C . LYS A 1 85 ? 36.505 -10.481 -13.057 1.00 33.06 85 LYS A C 1
ATOM 677 O O . LYS A 1 85 ? 36.037 -9.683 -13.856 1.00 33.06 85 LYS A O 1
ATOM 682 N N . THR A 1 86 ? 35.772 -11.345 -12.373 1.00 41.47 86 THR A N 1
ATOM 683 C CA . THR A 1 86 ? 34.328 -11.563 -12.414 1.00 41.47 86 THR A CA 1
ATOM 684 C C . THR A 1 86 ? 33.586 -10.641 -11.443 1.00 41.47 86 THR A C 1
ATOM 686 O O . THR A 1 86 ? 34.026 -10.469 -10.308 1.00 41.47 86 THR A O 1
ATOM 689 N N . GLY A 1 87 ? 32.409 -10.151 -11.844 1.00 43.88 87 GLY A N 1
ATOM 690 C CA . GLY A 1 87 ? 31.258 -10.022 -10.936 1.00 43.88 87 GLY A CA 1
ATOM 691 C C . GLY A 1 87 ? 30.704 -8.625 -10.647 1.00 43.88 87 GLY A C 1
ATOM 692 O O . GLY A 1 87 ? 29.500 -8.495 -10.505 1.00 43.88 87 GLY A O 1
ATOM 693 N N . THR A 1 88 ? 31.507 -7.562 -10.584 1.00 46.00 88 THR A N 1
ATOM 694 C CA . THR A 1 88 ? 31.058 -6.337 -9.880 1.00 46.00 88 THR A CA 1
ATOM 695 C C . THR A 1 88 ? 30.534 -5.202 -10.766 1.00 46.00 88 THR A C 1
ATOM 697 O O . THR A 1 88 ? 29.852 -4.306 -10.271 1.00 46.00 88 THR A O 1
ATOM 700 N N . GLU A 1 89 ? 30.818 -5.206 -12.069 1.00 43.94 89 GLU A N 1
ATOM 701 C CA . GLU A 1 89 ? 30.510 -4.061 -12.943 1.00 43.94 89 GLU A CA 1
ATOM 702 C C . GLU A 1 89 ? 29.150 -4.183 -13.657 1.00 43.94 89 GLU A C 1
ATOM 704 O O . GLU A 1 89 ? 28.448 -3.185 -13.829 1.00 43.94 89 GLU A O 1
ATOM 709 N N . LEU A 1 90 ? 28.716 -5.411 -13.969 1.00 45.97 90 LEU A N 1
ATOM 710 C CA . LEU A 1 90 ? 27.399 -5.680 -14.563 1.00 45.97 90 LEU A CA 1
ATOM 711 C C . LEU A 1 90 ? 26.259 -5.519 -13.542 1.00 45.97 90 LEU A C 1
ATOM 713 O O . LEU A 1 90 ? 25.256 -4.876 -13.851 1.00 45.97 90 LEU A O 1
ATOM 717 N N . GLU A 1 91 ? 26.449 -5.984 -12.303 1.00 49.28 91 GLU A N 1
ATOM 718 C CA . GLU A 1 91 ? 25.471 -5.807 -11.215 1.00 49.28 91 GLU A CA 1
ATOM 719 C C . GLU A 1 91 ? 25.257 -4.323 -10.871 1.00 49.28 91 GLU A C 1
ATOM 721 O O . GLU A 1 91 ? 24.143 -3.883 -10.577 1.00 49.28 91 GLU A O 1
ATOM 726 N N . ASN A 1 92 ? 26.315 -3.513 -10.961 1.00 47.00 92 ASN A N 1
ATOM 727 C CA . ASN A 1 92 ? 26.264 -2.084 -10.657 1.00 47.00 92 ASN A CA 1
ATOM 728 C C . ASN A 1 92 ? 25.579 -1.269 -11.773 1.00 47.00 92 ASN A C 1
ATOM 730 O O . ASN A 1 92 ? 24.925 -0.259 -11.503 1.00 47.00 92 ASN A O 1
ATOM 734 N N . TYR A 1 93 ? 25.682 -1.716 -13.027 1.00 50.03 93 TYR A N 1
ATOM 735 C CA . TYR A 1 93 ? 24.975 -1.124 -14.165 1.00 50.03 93 TYR A CA 1
ATOM 736 C C . TYR A 1 93 ? 23.471 -1.431 -14.126 1.00 50.03 93 TYR A C 1
ATOM 738 O O . TYR A 1 93 ? 22.648 -0.522 -14.270 1.00 50.03 93 TYR A O 1
ATOM 746 N N . GLU A 1 94 ? 23.106 -2.680 -13.837 1.00 48.78 94 GLU A N 1
ATOM 747 C CA . GLU A 1 94 ? 21.715 -3.129 -13.732 1.00 48.78 94 GLU A CA 1
ATOM 748 C C . GLU A 1 94 ? 20.980 -2.420 -12.578 1.00 48.78 94 GLU A C 1
ATOM 750 O O . GLU A 1 94 ? 19.872 -1.909 -12.749 1.00 48.78 94 GLU A O 1
ATOM 755 N N . SER A 1 95 ? 21.655 -2.230 -11.438 1.00 54.00 95 SER A N 1
ATOM 756 C CA . SER A 1 95 ? 21.131 -1.462 -10.297 1.00 54.00 95 SER A CA 1
ATOM 757 C C . SER A 1 95 ? 20.908 0.031 -10.612 1.00 54.00 95 SER A C 1
ATOM 759 O O . SER A 1 95 ? 20.011 0.671 -10.056 1.00 54.00 95 SER A O 1
ATOM 761 N N . LYS A 1 96 ? 21.685 0.607 -11.543 1.00 55.41 96 LYS A N 1
ATOM 762 C CA . LYS A 1 96 ? 21.575 2.017 -11.973 1.00 55.41 96 LYS A CA 1
ATOM 763 C C . LYS A 1 96 ? 20.399 2.256 -12.928 1.00 55.41 96 LYS A C 1
ATOM 765 O O . LYS A 1 96 ? 19.763 3.315 -12.867 1.00 55.41 96 LYS A O 1
ATOM 770 N N . LEU A 1 97 ? 20.092 1.276 -13.780 1.00 53.12 97 LEU A N 1
ATOM 771 C CA . LEU A 1 97 ? 18.961 1.309 -14.716 1.00 53.12 97 LEU A CA 1
ATOM 772 C C . LEU A 1 97 ? 17.602 1.077 -14.035 1.00 53.12 97 LEU A C 1
ATOM 774 O O . LEU A 1 97 ? 16.579 1.503 -14.559 1.00 53.12 97 LEU A O 1
ATOM 778 N N . LEU A 1 98 ? 17.590 0.461 -12.850 1.00 54.03 98 LEU A N 1
ATOM 779 C CA . LEU A 1 98 ? 16.378 0.111 -12.096 1.00 54.03 98 LEU A CA 1
ATOM 780 C C . LEU A 1 98 ? 15.956 1.156 -11.057 1.00 54.03 98 LEU A C 1
ATOM 782 O O . LEU A 1 98 ? 15.097 0.899 -10.214 1.00 54.03 98 LEU A O 1
ATOM 786 N N . THR A 1 99 ? 16.546 2.350 -11.095 1.00 56.19 99 THR A N 1
ATOM 787 C CA . THR A 1 99 ? 16.100 3.438 -10.222 1.00 56.19 99 THR A CA 1
ATOM 788 C C . THR A 1 99 ? 14.841 4.092 -10.802 1.00 56.19 99 THR A C 1
ATOM 790 O O . THR A 1 99 ? 14.859 4.481 -11.970 1.00 56.19 99 THR A O 1
ATOM 793 N N . PRO A 1 100 ? 13.769 4.315 -10.014 1.00 57.94 100 PRO A N 1
ATOM 794 C CA . PRO A 1 100 ? 12.545 4.969 -10.500 1.00 57.94 100 PRO A CA 1
ATOM 795 C C . PRO A 1 100 ? 12.760 6.381 -11.066 1.00 57.94 100 PRO A C 1
ATOM 797 O O . PRO A 1 100 ? 11.870 6.932 -11.699 1.00 57.94 100 PRO A O 1
ATOM 800 N N . SER A 1 101 ? 13.932 6.976 -10.825 1.00 57.25 101 SER A N 1
ATOM 801 C CA . SER A 1 101 ? 14.387 8.238 -11.414 1.00 57.25 101 SER A CA 1
ATOM 802 C C . SER A 1 101 ? 14.739 8.158 -12.906 1.00 57.25 101 SER A C 1
ATOM 804 O O . SER A 1 101 ? 14.766 9.198 -13.549 1.00 57.25 101 SER A O 1
ATOM 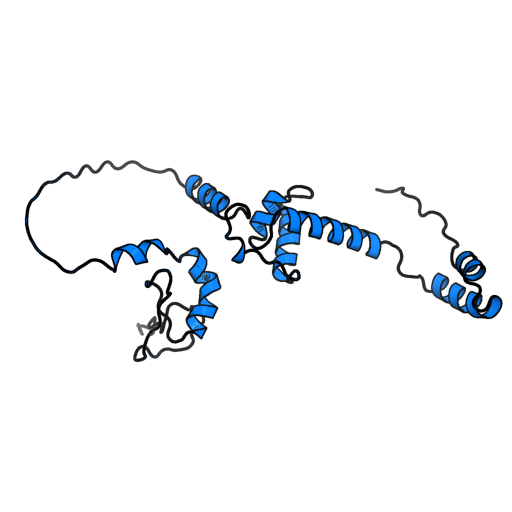806 N N . ASN A 1 102 ? 15.005 6.963 -13.445 1.00 59.56 102 ASN A N 1
ATOM 807 C CA . ASN A 1 102 ? 15.379 6.735 -14.850 1.00 59.56 102 ASN A CA 1
ATOM 808 C C . ASN A 1 102 ? 14.284 6.009 -15.654 1.00 59.56 102 ASN A C 1
ATOM 810 O O . ASN A 1 102 ? 14.494 5.677 -16.819 1.00 59.56 102 ASN A O 1
ATOM 814 N N . ILE A 1 103 ? 13.135 5.735 -15.030 1.00 63.59 103 ILE A N 1
ATOM 815 C CA . ILE A 1 103 ? 12.004 5.041 -15.647 1.00 63.59 103 ILE A CA 1
ATOM 816 C C . ILE A 1 103 ? 11.099 6.076 -16.320 1.00 63.59 103 ILE A C 1
ATOM 818 O O . ILE A 1 103 ? 10.809 7.120 -15.735 1.00 63.59 103 ILE A O 1
ATOM 822 N N . ASP A 1 104 ? 10.662 5.782 -17.548 1.00 63.19 104 ASP A N 1
ATOM 823 C CA . ASP A 1 104 ? 9.699 6.613 -18.272 1.00 63.19 104 ASP A CA 1
ATOM 824 C C . ASP A 1 104 ? 8.448 6.833 -17.401 1.00 63.19 104 ASP A C 1
ATOM 826 O O . ASP A 1 104 ? 7.919 5.896 -16.799 1.00 63.19 104 ASP A O 1
ATOM 830 N N . SER A 1 105 ? 7.976 8.078 -17.319 1.00 66.19 105 SER A N 1
ATOM 831 C CA . SER A 1 105 ? 6.815 8.479 -16.510 1.00 66.19 105 SER A CA 1
ATOM 832 C C . SER A 1 105 ? 5.559 7.658 -16.829 1.00 66.19 105 SER A C 1
ATOM 834 O O . SER A 1 105 ? 4.683 7.501 -15.973 1.00 66.19 105 SER A O 1
ATOM 836 N N . ASP A 1 106 ? 5.485 7.112 -18.045 1.00 66.12 106 ASP A N 1
ATOM 837 C CA . ASP A 1 106 ? 4.386 6.262 -18.502 1.00 66.12 106 ASP A CA 1
ATOM 838 C C . ASP A 1 106 ? 4.483 4.802 -18.012 1.00 66.12 106 ASP A C 1
ATOM 840 O O . ASP A 1 106 ? 3.480 4.097 -17.950 1.00 66.12 106 ASP A O 1
ATOM 844 N N . MET A 1 107 ? 5.670 4.350 -17.587 1.00 65.56 107 MET A N 1
ATOM 845 C CA . MET A 1 107 ? 5.895 3.021 -16.996 1.00 65.56 107 MET A CA 1
ATOM 846 C C . MET A 1 107 ? 5.677 2.993 -15.472 1.00 65.56 107 MET A C 1
ATOM 848 O O . MET A 1 107 ? 5.637 1.918 -14.871 1.00 65.56 107 MET A O 1
ATOM 852 N N . LEU A 1 108 ? 5.532 4.158 -14.831 1.00 77.38 108 LEU A N 1
ATOM 853 C CA . LEU A 1 108 ? 5.245 4.265 -13.402 1.00 77.38 108 LEU A CA 1
ATOM 854 C C . LEU A 1 108 ? 3.754 4.052 -13.132 1.00 77.38 108 LEU A C 1
ATOM 856 O O . LEU A 1 108 ? 2.892 4.760 -13.656 1.00 77.38 108 LEU A O 1
ATOM 860 N N . ASN A 1 109 ? 3.437 3.116 -12.240 1.00 77.50 109 ASN A N 1
ATOM 861 C CA . ASN A 1 109 ? 2.058 2.845 -11.872 1.00 77.50 109 ASN A CA 1
ATOM 862 C C . ASN A 1 109 ? 1.505 4.001 -11.016 1.00 77.50 109 ASN A C 1
ATOM 864 O O . ASN A 1 109 ? 2.017 4.316 -9.935 1.00 77.50 109 ASN A O 1
ATOM 868 N N . LYS A 1 110 ? 0.437 4.643 -11.501 1.00 81.50 110 LYS A N 1
ATOM 869 C CA . LYS A 1 110 ? -0.283 5.741 -10.822 1.00 81.50 110 LYS A CA 1
ATOM 870 C C . LYS A 1 110 ? -1.536 5.254 -10.078 1.00 81.50 110 LYS A C 1
ATOM 872 O O . LYS A 1 110 ? -2.132 6.017 -9.326 1.00 81.50 110 LYS A O 1
ATOM 877 N N . GLY A 1 111 ? -1.931 3.997 -10.287 1.00 86.06 111 GLY A N 1
ATOM 878 C CA . GLY A 1 111 ? -3.142 3.380 -9.749 1.00 86.06 111 GLY A CA 1
ATOM 879 C C . GLY A 1 111 ? -2.946 2.686 -8.399 1.00 86.06 111 GLY A C 1
ATOM 880 O O . GLY A 1 111 ? -1.957 2.911 -7.696 1.00 86.06 111 GLY A O 1
ATOM 881 N N . LYS A 1 112 ? -3.910 1.831 -8.032 1.00 90.94 112 LYS A N 1
ATOM 882 C CA . LYS A 1 112 ? -3.899 1.044 -6.784 1.00 90.94 112 LYS A CA 1
ATOM 883 C C . LYS A 1 112 ? -2.672 0.134 -6.706 1.00 90.94 112 LYS A C 1
ATOM 885 O O . LYS A 1 112 ? -2.180 -0.301 -7.744 1.00 90.94 112 LYS A O 1
ATOM 890 N N . TRP A 1 113 ? -2.198 -0.126 -5.489 1.00 91.75 113 TRP A N 1
ATOM 891 C CA . TRP A 1 113 ? -1.159 -1.123 -5.233 1.00 91.75 113 TRP A CA 1
ATOM 892 C C . TRP A 1 113 ? -1.697 -2.511 -5.551 1.00 91.75 113 TRP A C 1
ATOM 894 O O . TRP A 1 113 ? -2.786 -2.868 -5.104 1.00 91.75 113 TRP A O 1
ATOM 904 N N . THR A 1 114 ? -0.956 -3.245 -6.369 1.00 92.81 114 THR A N 1
ATOM 905 C CA . THR A 1 114 ? -1.22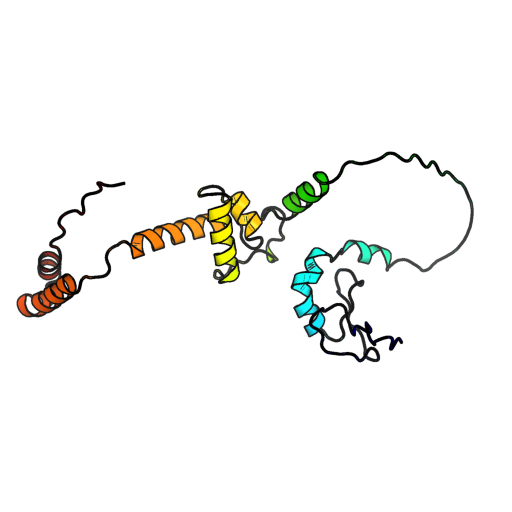5 -4.659 -6.640 1.00 92.81 114 THR A CA 1
ATOM 906 C C . THR A 1 114 ? -0.616 -5.528 -5.544 1.00 92.81 114 THR A C 1
ATOM 908 O O . THR A 1 114 ? 0.309 -5.093 -4.854 1.00 92.81 114 THR A O 1
ATOM 911 N N . ASP A 1 115 ? -1.104 -6.758 -5.405 1.00 91.06 115 ASP A N 1
ATOM 912 C CA . ASP A 1 115 ? -0.610 -7.693 -4.388 1.00 91.06 115 ASP A CA 1
ATOM 913 C C . ASP A 1 115 ? 0.887 -7.990 -4.566 1.00 91.06 115 ASP A C 1
ATOM 915 O O . ASP A 1 115 ? 1.629 -8.047 -3.591 1.00 91.06 115 ASP A O 1
ATOM 919 N N . GLU A 1 116 ? 1.359 -8.082 -5.812 1.00 88.69 116 GLU A N 1
ATOM 920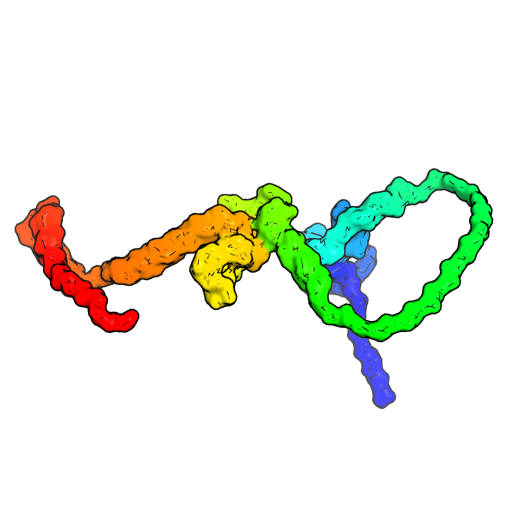 C CA . GLU A 1 116 ? 2.781 -8.292 -6.106 1.00 88.69 116 GLU A CA 1
ATOM 921 C C . GLU A 1 116 ? 3.635 -7.066 -5.751 1.00 88.69 116 GLU A C 1
ATOM 923 O O . GLU A 1 116 ? 4.678 -7.200 -5.115 1.00 88.69 116 GLU A O 1
ATOM 928 N N . GLU A 1 117 ? 3.187 -5.850 -6.092 1.00 93.56 117 GLU A N 1
ATOM 929 C CA . GLU A 1 117 ? 3.886 -4.624 -5.671 1.00 93.56 117 GLU A CA 1
ATOM 930 C C . GLU A 1 117 ? 3.960 -4.526 -4.145 1.00 93.56 117 GLU A C 1
ATOM 932 O O . GLU A 1 117 ? 4.971 -4.084 -3.597 1.00 93.56 117 GLU A O 1
ATOM 937 N N . HIS A 1 118 ? 2.887 -4.925 -3.459 1.00 94.69 118 HIS A N 1
ATOM 938 C CA . HIS A 1 118 ? 2.839 -4.925 -2.007 1.00 94.69 118 HIS A CA 1
ATOM 939 C C . HIS A 1 118 ? 3.793 -5.959 -1.403 1.00 94.69 118 HIS A C 1
ATOM 941 O O . HIS A 1 118 ? 4.537 -5.613 -0.487 1.00 94.69 118 HIS A O 1
ATOM 947 N N . ARG A 1 119 ? 3.838 -7.173 -1.956 1.00 95.62 119 ARG A N 1
ATOM 948 C CA . ARG A 1 119 ? 4.773 -8.225 -1.548 1.00 95.62 119 ARG A CA 1
ATOM 949 C C . ARG A 1 119 ? 6.229 -7.788 -1.708 1.00 95.62 119 ARG A C 1
ATOM 951 O O . ARG A 1 119 ? 7.016 -7.935 -0.779 1.00 95.62 119 ARG A O 1
ATOM 958 N N . LEU A 1 120 ? 6.587 -7.206 -2.854 1.00 94.44 120 LEU A N 1
ATOM 959 C CA . LEU A 1 120 ? 7.934 -6.666 -3.083 1.00 94.44 120 LEU A CA 1
ATOM 960 C C . LEU A 1 120 ? 8.247 -5.512 -2.123 1.00 94.44 120 LEU A C 1
ATOM 962 O O . LEU A 1 120 ? 9.376 -5.348 -1.670 1.00 94.44 120 LEU A O 1
ATOM 966 N N . PHE A 1 121 ? 7.253 -4.693 -1.786 1.00 95.81 121 PHE A N 1
ATOM 967 C CA . PHE A 1 121 ? 7.420 -3.658 -0.773 1.00 95.81 121 PHE A CA 1
ATOM 968 C C . PHE A 1 121 ? 7.744 -4.251 0.611 1.00 95.81 121 PHE A C 1
ATOM 970 O O . PHE A 1 121 ? 8.643 -3.740 1.278 1.00 95.81 121 PHE A O 1
ATOM 977 N N . GLU A 1 122 ? 7.067 -5.325 1.022 1.00 95.69 122 GLU A N 1
ATOM 978 C CA . GLU A 1 122 ? 7.336 -6.034 2.282 1.00 95.69 122 GLU A CA 1
ATOM 979 C C . GLU A 1 122 ? 8.713 -6.713 2.285 1.00 95.69 122 GLU A C 1
ATOM 981 O O . GLU A 1 122 ? 9.477 -6.530 3.232 1.00 95.69 122 GLU A O 1
ATOM 986 N N . GLU A 1 123 ? 9.085 -7.399 1.201 1.00 95.25 123 GLU A N 1
ATOM 987 C CA . GLU A 1 123 ? 10.431 -7.970 1.037 1.00 95.25 123 GLU A CA 1
ATOM 988 C C . GLU A 1 123 ? 11.503 -6.871 1.103 1.00 95.25 123 GLU A C 1
ATOM 990 O O . GLU A 1 123 ? 12.527 -7.003 1.776 1.00 95.25 123 GLU A O 1
ATOM 995 N N . GLY A 1 124 ? 11.254 -5.734 0.450 1.00 94.88 124 GLY A N 1
ATOM 996 C CA . GLY A 1 124 ? 12.131 -4.572 0.510 1.00 94.88 124 GLY A CA 1
ATOM 997 C C . GLY A 1 124 ? 12.265 -4.003 1.926 1.00 94.88 124 GLY A C 1
ATOM 998 O O . GLY A 1 124 ? 13.364 -3.600 2.314 1.00 94.88 124 GLY A O 1
ATOM 999 N N . LEU A 1 125 ? 11.180 -3.971 2.705 1.00 94.75 125 LEU A N 1
ATOM 1000 C CA . LEU A 1 125 ? 11.212 -3.565 4.111 1.00 94.75 125 LEU A CA 1
ATOM 1001 C C . LEU A 1 125 ? 12.070 -4.510 4.955 1.00 94.75 125 LEU A C 1
ATOM 1003 O O . LEU A 1 125 ? 12.881 -4.027 5.742 1.00 94.75 125 LEU A O 1
ATOM 1007 N N . GLU A 1 126 ? 11.916 -5.822 4.778 1.00 93.06 126 GLU A N 1
ATOM 1008 C CA . GLU A 1 126 ? 12.709 -6.834 5.486 1.00 93.06 126 GLU A CA 1
ATOM 1009 C C . GLU A 1 126 ? 14.195 -6.737 5.115 1.00 93.06 126 GLU A C 1
ATOM 1011 O O . GLU A 1 126 ? 15.071 -6.761 5.978 1.00 93.06 126 GLU A O 1
ATOM 1016 N N . LYS A 1 127 ? 14.483 -6.551 3.824 1.00 94.00 127 LYS A N 1
ATOM 1017 C CA . LYS A 1 127 ? 15.844 -6.552 3.285 1.00 94.00 127 LYS A CA 1
ATOM 1018 C C . LYS A 1 127 ? 16.627 -5.271 3.559 1.00 94.00 127 LYS A C 1
ATOM 1020 O O . LYS A 1 127 ? 17.828 -5.332 3.820 1.00 94.00 127 LYS A O 1
ATOM 1025 N N . TYR A 1 128 ? 15.995 -4.107 3.417 1.00 93.19 128 TYR A N 1
ATOM 1026 C CA . TYR A 1 128 ? 16.678 -2.808 3.486 1.00 93.19 128 TYR A CA 1
ATOM 1027 C C . TYR A 1 128 ? 16.354 -2.018 4.754 1.00 93.19 128 TYR A C 1
ATOM 1029 O O . TYR A 1 128 ? 17.116 -1.122 5.112 1.00 93.19 128 TYR A O 1
ATOM 1037 N N . GLY A 1 129 ? 15.258 -2.343 5.437 1.00 89.81 129 GLY A N 1
ATOM 1038 C CA . GLY A 1 129 ? 14.807 -1.637 6.628 1.00 89.81 129 GLY A CA 1
ATOM 1039 C C . GLY A 1 129 ? 13.974 -0.382 6.343 1.00 89.81 129 GLY A C 1
ATOM 1040 O O . GLY A 1 129 ? 13.926 0.169 5.237 1.00 89.81 129 GLY A O 1
ATOM 1041 N N . LYS A 1 130 ? 13.296 0.092 7.394 1.00 90.81 130 LYS A N 1
ATOM 1042 C CA . LYS A 1 130 ? 12.479 1.314 7.375 1.00 90.81 130 LYS A CA 1
ATOM 1043 C C . LYS A 1 130 ? 13.356 2.541 7.093 1.00 90.81 130 LYS A C 1
ATOM 1045 O O . LYS A 1 130 ? 14.383 2.730 7.730 1.00 90.81 130 LYS A O 1
ATOM 1050 N N . GLY A 1 131 ? 12.912 3.408 6.182 1.00 88.94 131 GLY A N 1
ATOM 1051 C CA . GLY A 1 131 ? 13.610 4.648 5.809 1.00 88.94 131 GLY A CA 1
ATOM 1052 C C . GLY A 1 131 ? 14.389 4.549 4.495 1.00 88.94 131 GLY A C 1
ATOM 1053 O O . GLY A 1 131 ? 14.571 5.559 3.811 1.00 88.94 131 GLY A O 1
ATOM 1054 N N . GLU A 1 132 ? 14.735 3.336 4.056 1.00 93.25 132 GLU A N 1
ATOM 1055 C CA . GLU A 1 132 ? 15.479 3.085 2.815 1.00 93.25 132 GLU A CA 1
ATOM 1056 C C . GLU A 1 132 ? 14.575 3.086 1.564 1.00 93.25 132 GLU A C 1
ATOM 1058 O O . GLU A 1 132 ? 14.699 2.269 0.649 1.00 93.25 132 GLU A O 1
ATOM 1063 N N . TRP A 1 133 ? 13.667 4.063 1.474 1.00 93.25 133 TRP A N 1
ATOM 1064 C CA . TRP A 1 133 ? 12.605 4.139 0.459 1.00 93.25 133 TRP A CA 1
ATOM 1065 C C . TRP A 1 133 ? 13.106 4.195 -0.973 1.00 93.25 133 TRP A C 1
ATOM 1067 O O . TRP A 1 133 ? 12.418 3.754 -1.885 1.00 93.25 133 TRP A O 1
ATOM 1077 N N . LYS A 1 134 ? 14.309 4.732 -1.192 1.00 91.44 134 LYS A N 1
ATOM 1078 C CA . LYS A 1 134 ? 14.915 4.740 -2.524 1.00 91.44 134 LYS A CA 1
ATOM 1079 C C . LYS A 1 134 ? 15.274 3.320 -2.971 1.00 91.44 134 LYS A C 1
ATOM 1081 O O . LYS A 1 134 ? 14.970 2.966 -4.103 1.00 91.44 134 LYS A O 1
ATOM 1086 N N . LYS A 1 135 ? 15.879 2.519 -2.087 1.00 90.50 135 LYS A N 1
ATOM 1087 C CA . LYS A 1 135 ? 16.247 1.123 -2.372 1.00 90.50 135 LYS A CA 1
ATOM 1088 C C . LYS A 1 135 ? 15.002 0.255 -2.519 1.00 90.50 135 LYS A C 1
ATOM 1090 O O . LYS A 1 135 ? 14.911 -0.518 -3.464 1.00 90.50 135 LYS A O 1
ATOM 1095 N N . ILE A 1 136 ? 14.012 0.469 -1.654 1.00 92.38 136 ILE A N 1
ATOM 1096 C CA . ILE A 1 136 ? 12.726 -0.235 -1.716 1.00 92.38 136 ILE A CA 1
ATOM 1097 C C . ILE A 1 136 ? 11.982 0.106 -3.014 1.00 92.38 136 ILE A C 1
ATOM 1099 O O . ILE A 1 136 ? 11.466 -0.784 -3.676 1.00 92.38 136 ILE A O 1
ATOM 1103 N N . ALA A 1 137 ? 11.991 1.365 -3.454 1.00 90.19 137 ALA A N 1
ATOM 1104 C CA . ALA A 1 137 ? 11.387 1.740 -4.731 1.00 90.19 137 ALA A CA 1
ATOM 1105 C C . ALA A 1 137 ? 12.101 1.116 -5.938 1.00 90.19 137 ALA A C 1
ATOM 1107 O O . ALA A 1 137 ? 11.433 0.658 -6.862 1.00 90.19 137 ALA A O 1
ATOM 1108 N N . SER A 1 138 ? 13.435 1.023 -5.912 1.00 88.94 138 SER A N 1
ATOM 1109 C CA . SER A 1 138 ? 14.183 0.261 -6.921 1.00 88.94 138 SER A CA 1
ATOM 1110 C C . SER A 1 138 ? 13.852 -1.234 -6.899 1.00 88.94 138 SER A C 1
ATOM 1112 O O . SER A 1 138 ? 13.891 -1.878 -7.940 1.00 88.94 138 SER A O 1
ATOM 1114 N N . HIS A 1 139 ? 13.512 -1.787 -5.734 1.00 89.00 139 HIS A N 1
ATOM 1115 C CA . HIS A 1 139 ? 13.116 -3.186 -5.590 1.00 89.00 139 HIS A CA 1
ATOM 1116 C C . HIS A 1 139 ? 11.689 -3.448 -6.109 1.00 89.00 139 HIS A C 1
ATOM 1118 O O . HIS A 1 139 ? 11.467 -4.428 -6.812 1.00 89.00 139 HIS A O 1
ATOM 1124 N N . VAL A 1 140 ? 10.747 -2.528 -5.865 1.00 90.88 140 VAL A N 1
ATOM 1125 C CA . VAL A 1 140 ? 9.372 -2.581 -6.408 1.00 90.88 140 VAL A CA 1
ATOM 1126 C C . VAL A 1 140 ? 9.337 -2.285 -7.915 1.00 90.88 140 VAL A C 1
ATOM 1128 O O . VAL A 1 140 ? 8.469 -2.788 -8.623 1.00 90.88 140 VAL A O 1
ATOM 1131 N N . ARG A 1 141 ? 10.288 -1.492 -8.429 1.00 87.56 141 ARG A N 1
ATOM 1132 C CA . ARG A 1 141 ? 10.520 -1.162 -9.855 1.00 87.56 141 ARG A CA 1
ATOM 1133 C C . ARG A 1 141 ? 9.423 -0.342 -10.547 1.00 87.56 141 ARG A C 1
ATOM 1135 O O . ARG A 1 141 ? 9.739 0.414 -11.454 1.00 87.56 141 ARG A O 1
ATOM 1142 N N . THR A 1 142 ? 8.161 -0.432 -10.132 1.00 88.19 142 THR A N 1
ATOM 1143 C CA . THR A 1 142 ? 7.014 0.238 -10.784 1.00 88.19 142 THR A CA 1
ATOM 1144 C C . THR A 1 142 ? 6.529 1.493 -10.057 1.00 88.19 142 THR A C 1
ATOM 1146 O O . THR A 1 142 ? 5.622 2.181 -10.533 1.00 88.19 142 THR A O 1
ATOM 1149 N N . ARG A 1 143 ? 7.104 1.801 -8.889 1.00 89.19 143 ARG A N 1
ATOM 1150 C CA . ARG A 1 143 ? 6.688 2.904 -8.014 1.00 89.19 143 ARG A CA 1
ATOM 1151 C C . ARG A 1 143 ? 7.844 3.846 -7.732 1.00 89.19 143 ARG A C 1
ATOM 1153 O O . ARG A 1 143 ? 8.988 3.439 -7.565 1.00 89.19 143 ARG A O 1
ATOM 1160 N N . THR A 1 144 ? 7.532 5.131 -7.627 1.00 89.69 144 THR A N 1
ATOM 1161 C CA . THR A 1 144 ? 8.510 6.150 -7.232 1.00 89.69 144 THR A CA 1
ATOM 1162 C C . THR A 1 144 ? 8.808 6.092 -5.736 1.00 89.69 144 THR A C 1
ATOM 1164 O O . THR A 1 144 ? 7.977 5.662 -4.936 1.00 89.69 144 THR A O 1
ATOM 1167 N N . ARG A 1 145 ? 9.962 6.641 -5.330 1.00 92.56 145 ARG A N 1
ATOM 1168 C CA . ARG A 1 145 ? 10.325 6.826 -3.912 1.00 92.56 145 ARG A CA 1
ATOM 1169 C C . ARG A 1 145 ? 9.208 7.496 -3.104 1.00 92.56 145 ARG A C 1
ATOM 1171 O O . ARG A 1 145 ? 8.964 7.103 -1.971 1.00 92.56 145 ARG A O 1
ATOM 1178 N N . ILE A 1 146 ? 8.560 8.515 -3.672 1.00 90.81 146 ILE A N 1
ATOM 1179 C CA . ILE A 1 146 ? 7.502 9.270 -2.986 1.00 90.81 146 ILE A CA 1
ATOM 1180 C C . ILE A 1 146 ? 6.273 8.379 -2.775 1.00 90.81 146 ILE A C 1
ATOM 1182 O O . ILE A 1 146 ? 5.738 8.330 -1.673 1.00 90.81 146 ILE A O 1
ATOM 1186 N N . GLN A 1 147 ? 5.858 7.624 -3.797 1.00 93.00 147 GLN A N 1
ATOM 1187 C CA . GLN A 1 147 ? 4.740 6.683 -3.673 1.00 93.00 147 GLN A CA 1
ATOM 1188 C C . GLN A 1 147 ? 5.029 5.582 -2.651 1.00 93.00 147 GLN A C 1
ATOM 1190 O O . GLN A 1 147 ? 4.148 5.255 -1.863 1.00 93.00 147 GLN A O 1
ATOM 1195 N N . VAL A 1 148 ? 6.254 5.052 -2.638 1.00 94.75 148 VAL A N 1
ATOM 1196 C CA . VAL A 1 148 ? 6.700 4.058 -1.652 1.00 94.75 148 VAL A CA 1
ATOM 1197 C C . VAL A 1 148 ? 6.676 4.630 -0.237 1.00 94.75 148 VAL A C 1
ATOM 1199 O O . VAL A 1 148 ? 6.153 3.976 0.656 1.00 94.75 148 VAL A O 1
ATOM 1202 N N . ASN A 1 149 ? 7.165 5.857 -0.025 1.00 94.75 149 ASN A N 1
ATOM 1203 C CA . ASN A 1 149 ? 7.093 6.509 1.287 1.00 94.75 149 ASN A CA 1
ATOM 1204 C C . ASN A 1 149 ? 5.639 6.685 1.751 1.00 94.75 149 ASN A C 1
ATOM 1206 O O . ASN A 1 149 ? 5.289 6.278 2.853 1.00 94.75 149 ASN A O 1
ATOM 1210 N N . ASN A 1 150 ? 4.774 7.220 0.886 1.00 94.31 150 ASN A N 1
ATOM 1211 C CA . ASN A 1 150 ? 3.362 7.428 1.215 1.00 94.31 150 ASN A CA 1
ATOM 1212 C C . ASN A 1 150 ? 2.635 6.100 1.491 1.00 94.31 150 ASN A C 1
ATOM 1214 O O . ASN A 1 150 ? 1.728 6.045 2.321 1.00 94.31 150 ASN A O 1
ATOM 1218 N N . HIS A 1 151 ? 3.004 5.029 0.782 1.00 95.06 151 HIS A N 1
ATOM 1219 C CA . HIS A 1 151 ? 2.481 3.687 1.041 1.00 95.06 151 HIS A CA 1
ATOM 1220 C C . HIS A 1 151 ? 2.966 3.150 2.384 1.00 95.06 151 HIS A C 1
ATOM 1222 O O . HIS A 1 151 ? 2.155 2.649 3.154 1.00 95.06 151 HIS A O 1
ATOM 1228 N N . ALA A 1 152 ? 4.246 3.338 2.712 1.00 93.94 152 ALA A N 1
ATOM 1229 C CA . ALA A 1 152 ? 4.813 2.942 3.996 1.00 93.94 152 ALA A CA 1
ATOM 1230 C C . ALA A 1 152 ? 4.145 3.656 5.177 1.00 93.94 152 ALA A C 1
ATOM 1232 O O . ALA A 1 152 ? 3.815 3.012 6.168 1.00 93.94 152 ALA A O 1
ATOM 1233 N N . GLU A 1 153 ? 3.893 4.961 5.068 1.00 93.06 153 GLU A N 1
ATOM 1234 C CA . GLU A 1 153 ? 3.176 5.726 6.096 1.00 93.06 153 GLU A CA 1
ATOM 1235 C C . GLU A 1 153 ? 1.782 5.144 6.360 1.00 93.06 153 GLU A C 1
ATOM 1237 O O . GLU A 1 153 ? 1.403 4.932 7.511 1.00 93.06 153 GLU A O 1
ATOM 1242 N N . LYS A 1 154 ? 1.038 4.815 5.296 1.00 90.75 154 LYS A N 1
ATOM 1243 C CA . LYS A 1 154 ? -0.281 4.178 5.418 1.00 90.75 154 LYS A CA 1
ATOM 1244 C C . LYS A 1 154 ? -0.194 2.765 5.975 1.00 90.75 154 LYS A C 1
ATOM 1246 O O . LYS A 1 154 ? -1.009 2.415 6.818 1.00 90.75 154 LYS A O 1
ATOM 1251 N N . TYR A 1 155 ? 0.776 1.979 5.522 1.00 90.38 155 TYR A N 1
ATOM 1252 C CA . TYR A 1 155 ? 1.012 0.618 5.989 1.00 90.38 155 TYR A CA 1
ATOM 1253 C C . TYR A 1 155 ? 1.291 0.593 7.497 1.00 90.38 155 TYR A C 1
ATOM 1255 O O . TYR A 1 155 ? 0.657 -0.158 8.232 1.00 90.38 155 TYR A O 1
ATOM 1263 N N . ILE A 1 156 ? 2.154 1.492 7.980 1.00 87.00 156 ILE A N 1
ATOM 1264 C CA . ILE A 1 156 ? 2.465 1.636 9.408 1.00 87.00 156 ILE A CA 1
ATOM 1265 C C . ILE A 1 156 ? 1.232 2.103 10.184 1.00 87.00 156 ILE A C 1
ATOM 1267 O O . ILE A 1 156 ? 0.869 1.481 11.176 1.00 87.00 156 ILE A O 1
ATOM 1271 N N . ALA A 1 157 ? 0.539 3.144 9.713 1.00 83.50 157 ALA A N 1
ATOM 1272 C CA . ALA A 1 157 ? -0.670 3.631 10.371 1.00 83.50 157 ALA A CA 1
ATOM 1273 C C . ALA A 1 157 ? -1.776 2.564 10.415 1.00 83.50 157 ALA A C 1
ATOM 1275 O O . ALA A 1 157 ? -2.533 2.492 11.380 1.00 83.50 157 ALA A O 1
ATOM 1276 N N . GLN A 1 158 ? -1.884 1.725 9.382 1.00 80.69 158 GLN A N 1
ATOM 1277 C CA . GLN A 1 158 ? -2.823 0.612 9.352 1.00 80.69 158 GLN A CA 1
ATOM 1278 C C . GLN A 1 158 ? -2.416 -0.482 10.336 1.00 80.69 158 GLN A C 1
ATOM 1280 O O . GLN A 1 158 ? -3.285 -0.933 11.071 1.00 80.69 158 GLN A O 1
ATOM 1285 N N . ALA A 1 159 ? -1.133 -0.840 10.419 1.00 77.19 159 ALA A N 1
ATOM 1286 C CA . ALA A 1 159 ? -0.623 -1.781 11.417 1.00 77.19 159 ALA A CA 1
ATOM 1287 C C . ALA A 1 159 ? -0.854 -1.277 12.859 1.00 77.19 159 ALA A C 1
ATOM 1289 O O . ALA A 1 159 ? -1.296 -2.023 13.737 1.00 77.19 159 ALA A O 1
ATOM 1290 N N . GLU A 1 160 ? -0.644 0.018 13.102 1.00 73.44 160 GLU A N 1
ATOM 1291 C CA . GLU A 1 160 ? -0.948 0.667 14.380 1.00 73.44 160 GLU A CA 1
ATOM 1292 C C . GLU A 1 160 ? -2.455 0.697 14.661 1.00 73.44 160 GLU A C 1
ATOM 1294 O O . GLU A 1 160 ? -2.878 0.441 15.784 1.00 73.44 160 GLU A O 1
ATOM 1299 N N . ASN A 1 161 ? -3.292 0.966 13.655 1.00 65.19 161 ASN A N 1
ATOM 1300 C CA . ASN A 1 161 ? -4.747 0.992 13.806 1.00 65.19 161 ASN A CA 1
ATOM 1301 C C . ASN A 1 161 ? -5.360 -0.409 13.936 1.00 65.19 161 ASN A C 1
ATOM 1303 O O . ASN A 1 161 ? -6.349 -0.556 14.643 1.00 65.19 161 ASN A O 1
ATOM 1307 N N . THR A 1 162 ? -4.779 -1.451 13.336 1.00 59.09 162 THR A N 1
ATOM 1308 C CA . THR A 1 162 ? -5.167 -2.841 13.627 1.00 59.09 162 THR A CA 1
ATOM 1309 C C . THR A 1 162 ? -4.839 -3.223 15.070 1.00 59.09 162 THR A C 1
ATOM 1311 O O . THR A 1 162 ? -5.537 -4.053 15.650 1.00 59.09 162 THR A O 1
ATOM 1314 N N . ASN A 1 163 ? -3.841 -2.562 15.669 1.00 53.19 163 ASN A N 1
ATOM 1315 C CA . ASN A 1 163 ? -3.523 -2.658 17.094 1.00 53.19 163 ASN A CA 1
ATOM 1316 C C . ASN A 1 163 ? -4.343 -1.694 17.972 1.00 53.19 163 ASN A C 1
ATOM 1318 O O . ASN A 1 163 ? -4.402 -1.882 19.190 1.00 53.19 163 ASN A O 1
ATOM 1322 N N . LYS A 1 164 ? -5.050 -0.712 17.392 1.00 56.31 164 LYS A N 1
ATOM 1323 C CA . LYS A 1 164 ? -6.079 0.070 18.092 1.00 56.31 164 LYS A CA 1
ATOM 1324 C C . LYS A 1 164 ? -7.344 -0.769 18.206 1.00 56.31 164 LYS A C 1
ATOM 1326 O O . LYS A 1 164 ? -8.287 -0.613 17.443 1.00 56.31 164 LYS A O 1
ATOM 1331 N N . GLY A 1 165 ? -7.287 -1.679 19.177 1.00 61.59 165 GLY A N 1
ATOM 1332 C CA . GLY A 1 165 ? -8.412 -2.301 19.864 1.00 61.59 165 GLY A CA 1
ATOM 1333 C C . GLY A 1 165 ? -9.577 -2.684 18.965 1.00 61.59 165 GLY A C 1
ATOM 1334 O O . GLY A 1 165 ? -10.523 -1.914 18.806 1.00 61.59 165 GLY A O 1
ATOM 1335 N N . LYS A 1 166 ? -9.573 -3.928 18.471 1.00 67.31 166 LYS A N 1
ATOM 1336 C CA . LYS A 1 166 ? -10.848 -4.605 18.217 1.00 67.31 166 LYS A CA 1
ATOM 1337 C C . LYS A 1 166 ? -11.707 -4.427 19.468 1.00 67.31 166 LYS A C 1
ATOM 1339 O O . LYS A 1 166 ? -11.210 -4.688 20.564 1.00 67.31 166 LYS A O 1
ATOM 1344 N N . TRP A 1 167 ? -12.942 -3.971 19.284 1.00 74.69 167 TRP A N 1
ATOM 1345 C CA . TRP A 1 167 ? -13.922 -3.924 20.361 1.00 74.69 167 TRP A CA 1
ATOM 1346 C C . TRP A 1 167 ? -13.944 -5.279 21.052 1.00 74.69 167 TRP A C 1
ATOM 1348 O O . TRP A 1 167 ? -14.157 -6.306 20.406 1.00 74.69 167 TRP A O 1
ATOM 1358 N N . THR A 1 168 ? -13.659 -5.280 22.343 1.00 78.25 168 THR A N 1
ATOM 1359 C CA . THR A 1 168 ? -13.848 -6.468 23.162 1.00 78.25 168 THR A CA 1
ATOM 1360 C C . THR A 1 168 ? -15.341 -6.774 23.254 1.00 78.25 168 THR A C 1
ATOM 1362 O O . THR A 1 168 ? -16.179 -5.872 23.155 1.00 78.25 168 THR A O 1
ATOM 1365 N N . ASP A 1 169 ? -15.689 -8.041 23.476 1.00 78.06 169 ASP A N 1
ATOM 1366 C CA . ASP A 1 169 ? -17.087 -8.438 23.692 1.00 78.06 169 ASP A CA 1
ATOM 1367 C C . ASP A 1 169 ? -17.711 -7.668 24.868 1.00 78.06 169 ASP A C 1
ATOM 1369 O O . ASP A 1 169 ? -18.898 -7.348 24.850 1.00 78.06 169 ASP A O 1
ATOM 1373 N N . GLU A 1 170 ? -16.894 -7.307 25.860 1.00 79.88 170 GLU A N 1
ATOM 1374 C CA . GLU A 1 170 ? -17.307 -6.499 27.005 1.00 79.88 170 GLU A CA 1
ATOM 1375 C C . GLU A 1 170 ? -17.599 -5.044 26.624 1.00 79.88 170 GLU A C 1
ATOM 1377 O O . GLU A 1 170 ? -18.663 -4.531 26.963 1.00 79.88 170 GLU A O 1
ATOM 1382 N N . GLU A 1 171 ? -16.713 -4.383 25.871 1.00 83.44 171 GLU A N 1
ATOM 1383 C CA . GLU A 1 171 ? -16.990 -3.041 25.341 1.00 83.44 171 GLU A CA 1
ATOM 1384 C C . GLU A 1 171 ? -18.275 -3.060 24.500 1.00 83.44 171 GLU A C 1
ATOM 1386 O O . GLU A 1 171 ? -19.124 -2.180 24.656 1.00 83.44 171 GLU A O 1
ATOM 1391 N N . HIS A 1 172 ? -18.469 -4.105 23.680 1.00 85.94 172 HIS A N 1
ATOM 1392 C CA . HIS A 1 172 ? -19.673 -4.293 22.865 1.00 85.94 172 HIS A CA 1
ATOM 1393 C C . HIS A 1 172 ? -20.931 -4.425 23.721 1.00 85.94 172 HIS A C 1
ATOM 1395 O O . HIS A 1 172 ? -21.929 -3.745 23.468 1.00 85.94 172 HIS A O 1
ATOM 1401 N N . ARG A 1 173 ? -20.869 -5.250 24.769 1.00 87.06 173 ARG A N 1
ATOM 1402 C CA . ARG A 1 173 ? -21.957 -5.430 25.731 1.00 87.06 173 ARG A CA 1
ATOM 1403 C C . ARG A 1 173 ? -22.319 -4.112 26.413 1.00 87.06 173 ARG A C 1
ATOM 1405 O O . ARG A 1 173 ? -23.495 -3.752 26.426 1.00 87.06 173 ARG A O 1
ATOM 1412 N N . LEU A 1 174 ? -21.324 -3.374 26.908 1.00 87.38 174 LEU A N 1
ATOM 1413 C CA . LEU A 1 174 ? -21.525 -2.072 27.548 1.00 87.38 174 LEU A CA 1
ATOM 1414 C C . LEU A 1 174 ? -22.148 -1.063 26.580 1.00 87.38 174 LEU A C 1
ATOM 1416 O O . LEU A 1 174 ? -23.019 -0.295 26.961 1.00 87.38 174 LEU A O 1
ATOM 1420 N N . PHE A 1 175 ? -21.791 -1.073 25.300 1.00 87.19 175 PHE A N 1
ATOM 1421 C CA . PHE A 1 175 ? -22.427 -0.182 24.326 1.00 87.19 175 PHE A CA 1
ATOM 1422 C C . PHE A 1 175 ? -23.905 -0.490 24.102 1.00 87.19 175 PHE A C 1
ATOM 1424 O O . PHE A 1 175 ? -24.719 0.433 24.053 1.00 87.19 175 PHE A O 1
ATOM 1431 N N . VAL A 1 176 ? -24.260 -1.774 24.000 1.00 88.31 176 VAL A N 1
ATOM 1432 C CA . VAL A 1 176 ? -25.658 -2.207 23.871 1.00 88.31 176 VAL A CA 1
ATOM 1433 C C . VAL A 1 176 ? -26.458 -1.847 25.126 1.00 88.31 176 VAL A C 1
ATOM 1435 O O . VAL A 1 176 ? -27.578 -1.351 25.013 1.00 88.31 176 VAL A O 1
ATOM 1438 N N . GLU A 1 177 ? -25.877 -2.021 26.312 1.00 87.56 177 GLU A N 1
ATOM 1439 C CA . GLU A 1 177 ? -26.474 -1.592 27.582 1.00 87.56 177 GLU A CA 1
ATOM 1440 C C . GLU A 1 177 ? -26.653 -0.064 27.630 1.00 87.56 177 GLU A C 1
ATOM 1442 O O . GLU A 1 177 ? -27.736 0.446 27.922 1.00 87.56 177 GLU A O 1
ATOM 1447 N N . GLY A 1 178 ? -25.627 0.687 27.232 1.00 87.88 178 GLY A N 1
ATOM 1448 C CA . GLY A 1 178 ? -25.671 2.142 27.150 1.00 87.88 178 GLY A CA 1
ATOM 1449 C C . GLY A 1 178 ? -26.769 2.655 26.215 1.00 87.88 178 GLY A C 1
ATOM 1450 O O . GLY A 1 178 ? -27.429 3.639 26.548 1.00 87.88 178 GLY A O 1
ATOM 1451 N N . LEU A 1 179 ? -27.010 1.980 25.086 1.00 90.69 179 LEU A N 1
ATOM 1452 C CA . LEU A 1 179 ? -28.123 2.284 24.178 1.00 90.69 179 LEU A CA 1
ATOM 1453 C C . LEU A 1 179 ? -29.490 2.122 24.855 1.00 90.69 179 LEU A C 1
ATOM 1455 O O . LEU A 1 179 ? -30.385 2.925 24.607 1.00 90.69 179 LEU A O 1
ATOM 1459 N N . GLN A 1 180 ? -29.654 1.117 25.720 1.00 85.25 180 GLN A N 1
ATOM 1460 C CA . GLN A 1 180 ? -30.904 0.885 26.451 1.00 85.25 180 GLN A CA 1
ATOM 1461 C C . GLN A 1 180 ? -31.138 1.930 27.550 1.00 85.25 180 GLN A C 1
ATOM 1463 O O . GLN A 1 180 ? -32.274 2.339 27.778 1.00 85.25 180 GLN A O 1
ATOM 1468 N N . ILE A 1 181 ? -30.073 2.373 28.224 1.00 89.31 181 ILE A N 1
ATOM 1469 C CA . ILE A 1 181 ? -30.164 3.284 29.377 1.00 89.31 181 ILE A CA 1
ATOM 1470 C C . ILE A 1 181 ? -30.226 4.753 28.942 1.00 89.31 181 ILE A C 1
ATOM 1472 O O . ILE A 1 181 ? -30.959 5.554 29.525 1.00 89.31 181 ILE A O 1
ATOM 1476 N N . TYR A 1 182 ? -29.421 5.134 27.951 1.00 88.25 182 TYR A N 1
ATOM 1477 C CA . TYR A 1 182 ? -29.188 6.533 27.593 1.00 88.25 182 TYR A CA 1
ATOM 1478 C C . TYR A 1 182 ? -29.784 6.938 26.239 1.00 88.25 182 TYR A C 1
ATOM 1480 O O . TYR A 1 182 ? -29.644 8.107 25.862 1.00 88.25 182 TYR A O 1
ATOM 1488 N N . ASP A 1 183 ? -30.445 6.013 25.530 1.00 87.56 183 ASP A N 1
ATOM 1489 C CA . ASP A 1 183 ? -30.965 6.210 24.169 1.00 87.56 183 ASP A CA 1
ATOM 1490 C C . ASP A 1 183 ? -29.871 6.806 23.250 1.00 87.56 183 ASP A C 1
ATOM 1492 O O . ASP A 1 183 ? -28.700 6.457 23.377 1.00 87.56 183 ASP A O 1
ATOM 1496 N N . LYS A 1 184 ? -30.162 7.742 22.341 1.00 88.06 184 LYS A N 1
ATOM 1497 C CA . LYS A 1 184 ? -29.157 8.351 21.440 1.00 88.06 184 LYS A CA 1
ATOM 1498 C C . LYS A 1 184 ? -28.244 9.392 22.106 1.00 88.06 184 LYS A C 1
ATOM 1500 O O . LYS A 1 184 ? -27.737 10.302 21.444 1.00 88.06 184 LYS A O 1
ATOM 1505 N N . ASN A 1 185 ? -28.011 9.296 23.417 1.00 88.44 185 ASN A N 1
ATOM 1506 C CA . ASN A 1 185 ? -27.083 10.177 24.121 1.00 88.44 185 ASN A CA 1
ATOM 1507 C C . ASN A 1 185 ? -25.643 9.651 24.047 1.00 88.44 185 ASN A C 1
ATOM 1509 O O . ASN A 1 185 ? -25.113 9.039 24.977 1.00 88.44 185 ASN A O 1
ATOM 1513 N N . TRP A 1 186 ? -24.978 9.969 22.937 1.00 85.19 186 TRP A N 1
ATOM 1514 C CA . TRP A 1 186 ? -23.623 9.500 22.638 1.00 85.19 186 TRP A CA 1
ATOM 1515 C C . TRP A 1 186 ? -22.561 9.923 23.645 1.00 85.19 186 TRP A C 1
ATOM 1517 O O . TRP A 1 186 ? -21.600 9.188 23.838 1.00 85.19 186 TRP A O 1
ATOM 1527 N N . LYS A 1 187 ? -22.740 11.056 24.339 1.00 87.50 187 LYS A N 1
ATOM 1528 C CA . LYS A 1 187 ? -21.803 11.471 25.392 1.00 87.50 187 LYS A CA 1
ATOM 1529 C C . LYS A 1 187 ? -21.844 10.507 26.575 1.00 87.50 187 LYS A C 1
ATOM 1531 O O . LYS A 1 187 ? -20.796 10.069 27.030 1.00 87.50 187 LYS A O 1
ATOM 1536 N N . LYS A 1 188 ? -23.045 10.146 27.037 1.00 87.88 188 LYS A N 1
ATOM 1537 C CA . LYS A 1 188 ? -23.211 9.194 28.145 1.00 87.88 188 LYS A CA 1
ATOM 1538 C C . LYS A 1 188 ? -22.799 7.779 27.743 1.00 87.88 188 LYS A C 1
ATOM 1540 O O . LYS A 1 188 ? -22.128 7.110 28.518 1.00 87.88 188 LYS A O 1
ATOM 1545 N N . ILE A 1 189 ? -23.126 7.362 26.520 1.00 86.00 189 ILE A N 1
ATOM 1546 C CA . ILE A 1 189 ? -22.745 6.043 25.994 1.00 86.00 189 ILE A CA 1
ATOM 1547 C C . ILE A 1 189 ? -21.230 5.920 25.844 1.00 86.00 189 ILE A C 1
ATOM 1549 O O . ILE A 1 189 ? -20.659 4.929 26.282 1.00 86.00 189 ILE A O 1
ATOM 1553 N N . ALA A 1 190 ? -20.555 6.937 25.304 1.00 83.38 190 ALA A N 1
ATOM 1554 C CA . ALA A 1 190 ? -19.098 6.931 25.205 1.00 83.38 190 ALA A CA 1
ATOM 1555 C C . ALA A 1 190 ? -18.437 6.815 26.589 1.00 83.38 190 ALA A C 1
ATOM 1557 O O . ALA A 1 190 ? -17.517 6.022 26.758 1.00 83.38 190 ALA A O 1
ATOM 1558 N N . SER A 1 191 ? -18.937 7.537 27.598 1.00 83.62 191 SER A N 1
ATOM 1559 C CA . SER A 1 191 ? -18.452 7.402 28.980 1.00 83.62 191 SER A CA 1
ATOM 1560 C C . SER A 1 191 ? -18.742 6.035 29.605 1.00 83.62 191 SER A C 1
ATOM 1562 O O . SER A 1 191 ? -18.027 5.627 30.511 1.00 83.62 191 SER A O 1
ATOM 1564 N N . HIS A 1 192 ? -19.783 5.343 29.146 1.00 80.62 192 HIS A N 1
ATOM 1565 C CA . HIS A 1 192 ? -20.191 4.037 29.656 1.00 80.62 192 HIS A CA 1
ATOM 1566 C C . HIS A 1 192 ? -19.383 2.882 29.037 1.00 80.62 192 HIS A C 1
ATOM 1568 O O . HIS A 1 192 ? -19.094 1.909 29.722 1.00 80.62 192 HIS A O 1
ATOM 1574 N N . VAL A 1 193 ? -18.960 3.017 27.776 1.00 80.38 193 VAL A N 1
ATOM 1575 C CA . VAL A 1 193 ? -18.089 2.047 27.083 1.00 80.38 193 VAL A CA 1
ATOM 1576 C C . VAL A 1 193 ? -16.617 2.227 27.462 1.00 80.38 193 VAL A C 1
ATOM 1578 O O . VAL A 1 193 ? -15.874 1.256 27.572 1.00 80.38 193 VAL A O 1
ATOM 1581 N N . VAL A 1 194 ? -16.166 3.471 27.657 1.00 71.19 194 VAL A N 1
ATOM 1582 C CA . VAL A 1 194 ? -14.749 3.776 27.889 1.00 71.19 194 VAL A CA 1
ATOM 1583 C C . VAL A 1 194 ? -14.400 3.645 29.373 1.00 71.19 194 VAL A C 1
ATOM 1585 O O . VAL A 1 194 ? -14.334 4.626 30.109 1.00 71.19 194 VAL A O 1
ATOM 1588 N N . THR A 1 195 ? -14.065 2.429 29.803 1.00 57.47 195 THR A N 1
ATOM 1589 C CA . THR A 1 195 ? -13.207 2.194 30.977 1.00 57.47 195 THR A CA 1
ATOM 1590 C C . THR A 1 195 ? -11.802 1.800 30.521 1.00 57.47 195 THR A C 1
ATOM 1592 O O . THR A 1 195 ? -11.310 0.715 30.830 1.00 57.47 195 THR A O 1
ATOM 1595 N N . HIS A 1 196 ? -11.118 2.653 29.754 1.00 50.31 196 HIS A N 1
ATOM 1596 C CA . HIS A 1 196 ? -9.704 2.417 29.466 1.00 50.31 196 HIS A CA 1
ATOM 1597 C C . HIS A 1 196 ? -8.873 2.699 30.725 1.00 50.31 196 HIS A C 1
ATOM 1599 O O . HIS A 1 196 ? -8.472 3.834 30.989 1.00 50.31 196 HIS A O 1
ATOM 1605 N N . LYS A 1 197 ? -8.534 1.643 31.478 1.00 47.84 197 LYS A N 1
ATOM 1606 C CA . LYS A 1 197 ? -7.212 1.609 32.112 1.00 47.84 197 LYS A CA 1
ATOM 1607 C C . LYS A 1 197 ? -6.207 1.829 30.982 1.00 47.84 197 LYS A C 1
ATOM 1609 O O . LYS A 1 197 ? -6.202 1.060 30.020 1.00 47.84 197 LYS A O 1
ATOM 1614 N N . LYS A 1 198 ? -5.419 2.905 31.068 1.00 44.12 198 LYS A N 1
ATOM 1615 C CA . LYS A 1 198 ? -4.243 3.112 30.214 1.00 44.12 198 LYS A CA 1
ATOM 1616 C C . LYS A 1 198 ? -3.471 1.790 30.201 1.00 44.12 198 LYS A C 1
ATOM 1618 O O . LYS A 1 198 ? -3.121 1.297 31.271 1.00 44.12 198 LYS A O 1
ATOM 1623 N N . ARG A 1 199 ? -3.322 1.170 29.030 1.00 50.38 199 ARG A N 1
ATOM 1624 C CA . ARG A 1 199 ? -2.455 -0.001 28.890 1.00 50.38 199 ARG A CA 1
ATOM 1625 C C . ARG A 1 199 ? -1.033 0.491 29.149 1.00 50.38 199 ARG A C 1
ATOM 1627 O O . ARG A 1 199 ? -0.626 1.481 28.557 1.00 50.38 199 ARG A O 1
ATOM 1634 N N . ASP A 1 200 ? -0.379 -0.126 30.125 1.00 44.12 200 ASP A N 1
ATOM 1635 C CA . ASP A 1 200 ? 0.994 0.162 30.530 1.00 44.12 200 ASP A CA 1
ATOM 1636 C C . ASP A 1 200 ? 1.936 -0.064 29.340 1.00 44.12 200 ASP A C 1
ATOM 1638 O O . ASP A 1 200 ? 2.001 -1.177 28.820 1.00 44.12 200 ASP A O 1
ATOM 1642 N N . ASP A 1 201 ? 2.680 0.967 28.937 1.00 52.72 201 ASP A N 1
ATOM 1643 C CA . ASP A 1 201 ? 3.755 0.888 27.935 1.00 52.72 201 ASP A CA 1
ATOM 1644 C C . ASP A 1 201 ? 5.050 0.320 28.557 1.00 52.72 201 ASP A C 1
ATOM 1646 O O . ASP A 1 201 ? 6.146 0.839 28.345 1.00 52.72 201 ASP A O 1
ATOM 1650 N N . THR A 1 202 ? 4.947 -0.735 29.368 1.00 50.72 202 THR A N 1
ATOM 1651 C CA . THR A 1 202 ? 6.120 -1.416 29.931 1.00 50.72 202 THR A CA 1
ATOM 1652 C C . THR A 1 202 ? 6.171 -2.856 29.430 1.00 50.72 202 THR A C 1
ATOM 1654 O O . THR A 1 202 ? 5.182 -3.577 29.553 1.00 50.72 202 THR A O 1
ATOM 1657 N N . ILE A 1 203 ? 7.371 -3.267 28.981 1.00 43.75 203 ILE A N 1
ATOM 1658 C CA . ILE A 1 203 ? 7.784 -4.574 28.417 1.00 43.75 203 ILE A CA 1
ATOM 1659 C C . ILE A 1 203 ? 7.486 -4.650 26.898 1.00 43.75 203 ILE A C 1
ATOM 1661 O O . ILE A 1 203 ? 6.326 -4.748 26.519 1.00 43.75 203 ILE A O 1
ATOM 1665 N N . LEU A 1 204 ? 8.437 -4.604 25.952 1.00 38.12 204 LEU A N 1
ATOM 1666 C CA . LEU A 1 204 ? 9.894 -4.837 25.905 1.00 38.12 204 LEU A CA 1
ATOM 1667 C C . LEU A 1 204 ? 10.510 -3.976 24.785 1.00 38.12 204 LEU A C 1
ATOM 1669 O O . LEU A 1 204 ? 9.857 -3.874 23.722 1.00 38.12 204 LEU A O 1
#

Foldseek 3Di:
DDDPDDDPQDCWPQPPDPDNDVPADWDADPQARPGTDNDPVSCVNCCVVCVVVRDSVNVVVVPDDDDDDDDDDDDDDDDDDDDDDDDDPVVVVLLVCLFPVNDDPVQADPDDDDPLLVVLLVVQCVVPNPPVLRSSSSSSSRHHSVRSVVVVVVVVVVVVVVVVDDQDVQLVVQLVVCCVVPPPPVVSSVVRSDPDPPDDPDDD

Radius of gyration: 30.75 Å; chains: 1; bounding box: 78×59×86 Å

Secondary structure (DSSP, 8-state):
----------SSS-TT------SSPPEE-TTTS--EESSHHHHHHHHHHHTTT--GGGGGGSS-----------------------SHHHHHHHHHHTSTTSS-TTTS--SPPPHHHHHHHHHHHHHH-TT-HHHHHHHHSSS-HHHHHHHHHHHHHHHHHHHS-PPPHHHHHHHHHHHHHHTT-HHHHHHHH---PPPP----

pLDDT: mean 70.57, std 21.05, range [26.56, 95.81]

Organism: NCBI:txid426638

InterPro domains:
  IPR001005 SANT/Myb domain [PF00249] (110-155)
  IPR001005 SANT/Myb domain [PF00249] (164-194)
  IPR001005 SANT/Myb domain [PS50090] (105-156)
  IPR001005 SANT/Myb domain [PS50090] (159-204)
  IPR001005 SANT/Myb domain [SM00717] (109-158)
  IPR001005 SANT/Myb domain [SM00717] (163-199)
  IPR001005 SANT/Myb domain [cd00167] (112-156)
  IPR002893 Zinc finger, MYND-type [PF01753] (15-54)
  IPR002893 Zinc finger, MYND-type [PS50865] (14-54)
  IPR006447 Myb domain, plants [TIGR01557] (112-156)
  IPR009057 Homedomain-like superfamily [SSF46689] (109-194)
  IPR017884 SANT domain [PS51293] (108-148)
  IPR017884 SANT domain [PS51293] (162-204)
  IPR017930 Myb domain [PS51294] (105-160)
  IPR017930 Myb domain [PS51294] (161-204)

Sequence (204 aa):
MMLTTKSDDKCCNNKFCNKTDTTGKLWHCSGCYNAWYCSTDCQKNDWYYHMCVCDKKLSNNFKENNGNTEEASQSKETNKEDVGKTGTELENYESKLLTPSNIDSDMLNKGKWTDEEHRLFEEGLEKYGKGEWKKIASHVRTRTRIQVNNHAEKYIAQAENTNKGKWTDEEHRLFVEGLQIYDKNWKKIASHVVTHKKRDDTIL